Protein AF-A0A510K555-F1 (afdb_monomer)

Organism: NCBI:txid109328

pLDDT: mean 74.63, std 21.13, range [24.77, 97.88]

Nearest PDB structures (foldseek):
  2kyy-assembly1_A  TM=7.108E-01  e=3.283E-06  Nitrosomonas europaea
  7unz-assembly2_D  TM=4.102E-01  e=1.897E+00  Plasmodium falciparum
  7cvu-assembly2_B  TM=4.603E-01  e=5.700E+00  Niastella koreensis GR20-10

InterPro domains:
  IPR007421 Schlafen, AlbA_2 domain [PF04326] (10-123)
  IPR038461 Schlafen, AlbA_2 domain superfamily [G3DSA:3.30.950.30] (1-132)

Solvent-accessible surface area (backbone atoms only — not comparable to full-atom values): 14514 Å² total; per-residue (Å²): 132,61,70,73,67,59,59,74,52,68,32,66,44,33,44,61,29,56,65,74,87,81,58,70,62,51,56,47,53,26,6,20,25,54,46,84,12,32,36,41,34,31,11,19,37,92,89,55,51,78,72,24,50,78,64,56,66,60,51,51,54,50,49,54,50,53,40,47,73,38,31,36,57,74,59,80,66,50,76,49,80,47,78,53,99,94,27,40,28,42,39,41,36,33,60,46,50,66,63,25,56,25,13,32,56,94,50,36,66,75,73,21,24,27,39,60,61,54,67,45,72,40,73,54,84,55,70,68,62,57,50,51,34,40,30,53,28,69,73,40,52,76,56,58,36,68,48,85,90,51,76,52,55,70,69,62,52,51,56,49,28,55,50,53,50,52,53,36,59,77,69,47,95,58,101,57,63,68,48,87,59,45,74,70,52,33,44,73,65,58,50,36,47,81,55,97,95,40,37,31,40,14,43,49,55,54,59,60,46,36,73,78,69,73,61,82,62,91,89,57,85,66,54,75,61,87,95,55,99,53,78,50,56,85,55,64,79,65,60,56,52,52,52,52,50,54,48,53,54,51,43,54,67,33,48,49,130

Mean predicted aligned error: 14.73 Å

Radius of gyration: 23.87 Å; Cα contacts (8 Å, |Δi|>4): 414; chains: 1; bounding box: 60×35×67 Å

Structure (mmCIF, N/CA/C/O backbone):
data_AF-A0A510K555-F1
#
_entry.id   AF-A0A510K555-F1
#
loop_
_atom_site.group_PDB
_atom_site.id
_atom_site.type_symbol
_atom_site.label_atom_id
_atom_site.label_alt_id
_atom_site.label_comp_id
_atom_site.label_asym_id
_atom_site.label_entity_id
_atom_site.label_seq_id
_atom_site.pdbx_PDB_ins_code
_atom_site.Cartn_x
_atom_site.Cartn_y
_atom_site.Cartn_z
_atom_site.occupancy
_atom_site.B_iso_or_equiv
_atom_site.auth_seq_id
_atom_site.auth_comp_id
_atom_site.auth_asym_id
_atom_site.auth_atom_id
_atom_site.pdbx_PDB_model_num
ATOM 1 N N . MET A 1 1 ? 8.839 -3.671 14.642 1.00 53.50 1 MET A N 1
ATOM 2 C CA . MET A 1 1 ? 8.547 -2.375 15.292 1.00 53.50 1 MET A CA 1
ATOM 3 C C . MET A 1 1 ? 7.818 -2.672 16.582 1.00 53.50 1 MET A C 1
ATOM 5 O O . MET A 1 1 ? 6.927 -3.514 16.553 1.00 53.50 1 MET A O 1
ATOM 9 N N . LEU A 1 2 ? 8.218 -2.046 17.686 1.00 69.12 2 LEU A N 1
ATOM 10 C CA . LEU A 1 2 ? 7.495 -2.174 18.952 1.00 69.12 2 LEU A CA 1
ATOM 11 C C . LEU A 1 2 ? 6.178 -1.396 18.854 1.00 69.12 2 LEU A C 1
ATOM 13 O O . LEU A 1 2 ? 6.126 -0.331 18.242 1.00 69.12 2 LEU A O 1
ATOM 17 N N . ILE A 1 3 ? 5.108 -1.929 19.436 1.00 74.12 3 ILE A N 1
ATOM 18 C CA . ILE A 1 3 ? 3.771 -1.319 19.389 1.00 74.12 3 ILE A CA 1
ATOM 19 C C . ILE A 1 3 ? 3.734 0.084 20.014 1.00 74.12 3 ILE A C 1
ATOM 21 O O . ILE A 1 3 ? 3.020 0.962 19.544 1.00 74.12 3 ILE A O 1
ATOM 25 N N . GLU A 1 4 ? 4.600 0.335 20.991 1.00 72.06 4 GLU A N 1
ATOM 26 C CA . GLU A 1 4 ? 4.805 1.650 21.600 1.00 72.06 4 GLU A CA 1
ATOM 27 C C . GLU A 1 4 ? 5.296 2.698 20.591 1.00 72.06 4 GLU A C 1
ATOM 29 O O . GLU A 1 4 ? 4.957 3.872 20.696 1.00 72.06 4 GLU A O 1
ATOM 34 N N . GLU A 1 5 ? 6.068 2.296 19.576 1.00 74.81 5 GLU A N 1
ATOM 35 C CA . GLU A 1 5 ? 6.503 3.208 18.513 1.00 74.81 5 GLU A CA 1
ATOM 36 C C . GLU A 1 5 ? 5.379 3.521 17.533 1.00 74.81 5 GLU A C 1
ATOM 38 O O . GLU A 1 5 ? 5.340 4.620 16.985 1.00 74.81 5 GLU A O 1
ATOM 43 N N . ILE A 1 6 ? 4.457 2.573 17.338 1.00 75.94 6 ILE A N 1
ATOM 44 C CA . ILE A 1 6 ? 3.277 2.774 16.496 1.00 75.94 6 ILE A CA 1
ATOM 45 C C . ILE A 1 6 ? 2.377 3.849 17.110 1.00 75.94 6 ILE A C 1
ATOM 47 O O . ILE A 1 6 ? 1.859 4.703 16.397 1.00 75.94 6 ILE A O 1
ATOM 51 N N . LEU A 1 7 ? 2.255 3.850 18.437 1.00 77.31 7 LEU A N 1
ATOM 52 C CA . LEU A 1 7 ? 1.411 4.782 19.181 1.00 77.31 7 LEU A CA 1
ATOM 53 C C . LEU A 1 7 ? 2.011 6.184 19.363 1.00 77.31 7 LEU A C 1
ATOM 55 O O . LEU A 1 7 ? 1.346 7.058 19.909 1.00 77.31 7 LEU A O 1
ATOM 59 N N . LYS A 1 8 ? 3.226 6.449 18.858 1.00 82.38 8 LYS A N 1
ATOM 60 C CA . LYS A 1 8 ? 3.822 7.800 18.876 1.00 82.38 8 LYS A CA 1
ATOM 61 C C . LYS A 1 8 ? 3.094 8.797 17.967 1.00 82.38 8 LYS A C 1
ATOM 63 O O . LYS A 1 8 ? 3.327 9.997 18.094 1.00 82.38 8 LYS A O 1
ATOM 68 N N . GLY A 1 9 ? 2.242 8.319 17.061 1.00 87.06 9 GLY A N 1
ATOM 69 C CA . GLY A 1 9 ? 1.345 9.158 16.273 1.00 87.06 9 GLY A CA 1
ATOM 70 C C . GLY A 1 9 ? 1.137 8.671 14.843 1.00 87.06 9 GLY A C 1
ATOM 71 O O . GLY A 1 9 ? 1.906 7.866 14.307 1.00 87.06 9 GLY A O 1
ATOM 72 N N . GLU A 1 10 ? 0.098 9.212 14.211 1.00 88.38 10 GLU A N 1
ATOM 73 C CA . GLU A 1 10 ? -0.189 8.965 12.803 1.00 88.38 10 GLU A CA 1
ATOM 74 C C . GLU A 1 10 ? 0.907 9.519 11.895 1.00 88.38 10 GLU A C 1
ATOM 76 O O . GLU A 1 10 ? 1.490 10.582 12.119 1.00 88.38 10 GLU A O 1
ATOM 81 N N . ASN A 1 11 ? 1.177 8.788 10.820 1.00 89.25 11 ASN A N 1
ATOM 82 C CA . ASN A 1 11 ? 2.170 9.176 9.833 1.00 89.25 11 ASN A CA 1
ATOM 83 C C . ASN A 1 11 ? 1.875 8.519 8.478 1.00 89.25 11 ASN A C 1
ATOM 85 O O . ASN A 1 11 ? 0.809 7.951 8.234 1.00 89.25 11 ASN A O 1
ATOM 89 N N . GLU A 1 12 ? 2.841 8.585 7.570 1.00 88.44 12 GLU A N 1
ATOM 90 C CA . GLU A 1 12 ? 2.748 8.006 6.228 1.00 88.44 12 GLU A CA 1
ATOM 91 C C . GLU A 1 12 ? 2.552 6.484 6.190 1.00 88.44 12 GLU A C 1
ATOM 93 O O . GLU A 1 12 ? 2.154 5.964 5.153 1.00 88.44 12 GLU A O 1
ATOM 98 N N . LYS A 1 13 ? 2.790 5.774 7.296 1.00 92.06 13 LYS A N 1
ATOM 99 C CA . LYS A 1 13 ? 2.619 4.320 7.428 1.00 92.06 13 LYS A CA 1
ATOM 100 C C . LYS A 1 13 ? 1.668 3.912 8.546 1.00 92.06 13 LYS A C 1
ATOM 102 O O . LYS A 1 13 ? 1.470 2.718 8.730 1.00 92.06 13 LYS A O 1
ATOM 107 N N . ILE A 1 14 ? 1.114 4.855 9.305 1.00 94.00 14 ILE A N 1
ATOM 108 C CA . ILE A 1 14 ? 0.279 4.565 10.475 1.00 94.00 14 ILE A CA 1
ATOM 109 C C . ILE A 1 14 ? -0.974 5.429 10.424 1.00 94.00 14 ILE A C 1
ATOM 111 O O . ILE A 1 14 ? -0.877 6.647 10.278 1.00 94.00 14 ILE A O 1
ATOM 115 N N . GLU A 1 15 ? -2.126 4.781 10.543 1.00 95.19 15 GLU A N 1
ATOM 116 C CA . GLU A 1 15 ? -3.451 5.390 10.666 1.00 95.19 15 GLU A CA 1
ATOM 117 C C . GLU A 1 15 ? -4.134 4.844 11.922 1.00 95.19 15 GLU A C 1
ATOM 119 O O . GLU A 1 15 ? -4.142 3.631 12.141 1.00 95.19 15 GLU A O 1
ATOM 124 N N . PHE A 1 16 ? -4.755 5.716 12.706 1.00 95.31 16 PHE A N 1
ATOM 125 C CA . PHE A 1 16 ? -5.590 5.345 13.837 1.00 95.31 16 PHE A CA 1
ATOM 126 C C . PHE A 1 16 ? -7.065 5.395 13.458 1.00 95.31 16 PHE A C 1
ATOM 128 O O . PHE A 1 16 ? -7.526 6.210 12.651 1.00 95.31 16 PHE A O 1
ATOM 135 N N . LYS A 1 17 ? -7.825 4.457 14.015 1.00 95.06 17 LYS A N 1
ATOM 136 C CA . LYS A 1 17 ? -9.274 4.399 13.887 1.00 95.06 17 LYS A CA 1
ATOM 137 C C . LYS A 1 17 ? -9.869 3.976 15.215 1.00 95.06 17 LYS A C 1
ATOM 139 O O . LYS A 1 17 ? -9.485 2.967 15.795 1.00 95.06 17 LYS A O 1
ATOM 144 N N . GLU A 1 18 ? -10.899 4.686 15.648 1.00 94.44 18 GLU A N 1
ATOM 145 C CA . GLU A 1 18 ? -11.631 4.288 16.848 1.00 94.44 18 GLU A CA 1
ATOM 146 C C . GLU A 1 18 ? -12.330 2.936 16.653 1.00 94.44 18 GLU A C 1
ATOM 148 O O . GLU A 1 18 ? -12.325 2.095 17.543 1.00 94.44 18 GLU A O 1
ATOM 153 N N . ASN A 1 19 ? -12.911 2.703 15.471 1.00 92.31 19 ASN A N 1
ATOM 154 C CA . ASN A 1 19 ? -13.623 1.471 15.137 1.00 92.31 19 ASN A CA 1
ATOM 155 C C . ASN A 1 19 ? -13.671 1.224 13.616 1.00 92.31 19 ASN A C 1
ATOM 157 O O . ASN A 1 19 ? -13.327 2.094 12.812 1.00 92.31 19 ASN A O 1
ATOM 161 N N . ALA A 1 20 ? -14.137 0.036 13.223 1.00 91.38 20 ALA A N 1
ATOM 162 C CA . ALA A 1 20 ? -14.261 -0.384 11.825 1.00 91.38 20 ALA A CA 1
ATOM 163 C C . ALA A 1 20 ? -15.673 -0.194 11.220 1.00 91.38 20 ALA A C 1
ATOM 165 O O . ALA A 1 20 ? -15.897 -0.561 10.071 1.00 91.38 20 ALA A O 1
ATOM 166 N N . LYS A 1 21 ? -16.642 0.401 11.935 1.00 86.56 21 LYS A N 1
ATOM 167 C CA . LYS A 1 21 ? -18.071 0.360 11.543 1.00 86.56 21 LYS A CA 1
ATOM 168 C C . LYS A 1 21 ? -18.390 1.094 10.238 1.00 86.56 21 LYS A C 1
ATOM 170 O O . LYS A 1 21 ? -19.275 0.686 9.497 1.00 86.56 21 LYS A O 1
ATOM 175 N N . THR A 1 22 ? -17.701 2.198 9.957 1.00 83.69 22 THR A N 1
ATOM 176 C CA . THR A 1 22 ? -18.022 3.072 8.812 1.00 83.69 22 THR A CA 1
ATOM 177 C C . THR A 1 22 ? -17.325 2.664 7.517 1.00 83.69 22 THR A C 1
ATOM 179 O O . THR A 1 22 ? -17.508 3.334 6.501 1.00 83.69 22 THR A O 1
ATOM 182 N N . ASN A 1 23 ? -16.483 1.619 7.537 1.00 90.62 23 ASN A N 1
ATOM 183 C CA . ASN A 1 23 ? -15.644 1.204 6.405 1.00 90.62 23 ASN A CA 1
ATOM 184 C C . ASN A 1 23 ? -14.782 2.335 5.798 1.00 90.62 23 ASN A C 1
ATOM 186 O O . ASN A 1 23 ? -14.164 2.181 4.744 1.00 90.62 23 ASN A O 1
ATOM 190 N N . ALA A 1 24 ? -14.665 3.480 6.482 1.00 90.31 24 ALA A N 1
ATOM 191 C CA . ALA A 1 24 ? -13.913 4.635 6.007 1.00 90.31 24 ALA A CA 1
ATOM 192 C C . ALA A 1 24 ? -12.407 4.353 5.921 1.00 90.31 24 ALA A C 1
ATOM 194 O O . ALA A 1 24 ? -11.700 5.047 5.193 1.00 90.31 24 ALA A O 1
ATOM 195 N N . TYR A 1 25 ? -11.923 3.330 6.630 1.00 95.38 25 TYR A N 1
ATOM 196 C CA . TYR A 1 25 ? -10.538 2.867 6.602 1.00 95.38 25 TYR A CA 1
ATOM 197 C C . TYR A 1 25 ? -10.159 2.184 5.276 1.00 95.38 25 TYR A C 1
ATOM 199 O O . TYR A 1 25 ? -8.980 2.155 4.932 1.00 95.38 25 TYR A O 1
ATOM 207 N N . ILE A 1 26 ? -11.126 1.696 4.484 1.00 97.12 26 ILE A N 1
ATOM 208 C CA . ILE A 1 26 ? -10.853 0.989 3.219 1.00 97.12 26 ILE A CA 1
ATOM 209 C C . ILE A 1 26 ? -10.134 1.908 2.219 1.00 97.12 26 ILE A C 1
ATOM 211 O O . ILE A 1 26 ? -9.221 1.475 1.520 1.00 97.12 26 ILE A O 1
ATOM 215 N N . LYS A 1 27 ? -10.457 3.211 2.188 1.00 96.38 27 LYS A N 1
ATOM 216 C CA . LYS A 1 27 ? -9.719 4.175 1.345 1.00 96.38 27 LYS A CA 1
ATOM 217 C C . LYS A 1 27 ? -8.240 4.259 1.745 1.00 96.38 27 LYS A C 1
ATOM 219 O O . LYS A 1 27 ? -7.374 4.389 0.885 1.00 96.38 27 LYS A O 1
ATOM 224 N N . THR A 1 28 ? -7.954 4.161 3.044 1.00 96.81 28 THR A N 1
ATOM 225 C CA . THR A 1 28 ? -6.591 4.159 3.582 1.00 96.81 28 THR A CA 1
ATOM 226 C C . THR A 1 28 ? -5.895 2.839 3.262 1.00 96.81 28 THR A C 1
ATOM 228 O O . THR A 1 28 ? -4.734 2.855 2.872 1.00 96.81 28 THR A O 1
ATOM 231 N N . ALA A 1 29 ? -6.614 1.715 3.301 1.00 97.69 29 ALA A N 1
ATOM 232 C CA . ALA A 1 29 ? -6.093 0.425 2.859 1.00 97.69 29 ALA A CA 1
ATOM 233 C C . ALA A 1 29 ? -5.669 0.438 1.380 1.00 97.69 29 ALA A C 1
ATOM 235 O O . ALA A 1 29 ? -4.556 0.034 1.047 1.00 97.69 29 ALA A O 1
ATOM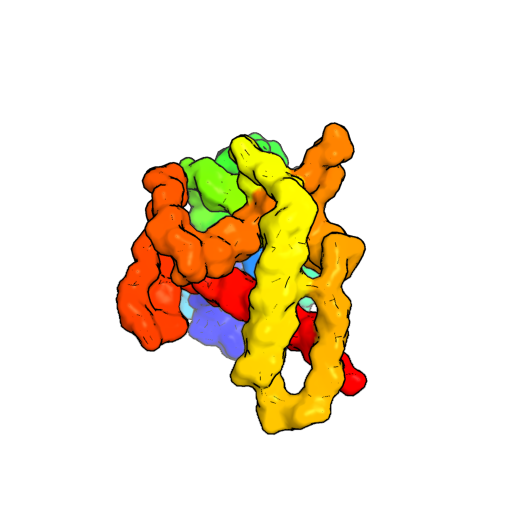 236 N N . VAL A 1 30 ? -6.515 0.991 0.503 1.00 97.88 30 VAL A N 1
ATOM 237 C CA . VAL A 1 30 ? -6.180 1.228 -0.911 1.00 97.88 30 VAL A CA 1
ATOM 238 C C . VAL A 1 30 ? -4.936 2.111 -1.042 1.00 97.88 30 VAL A C 1
ATOM 240 O O . VAL A 1 30 ? -4.032 1.801 -1.817 1.00 97.88 30 VAL A O 1
ATOM 243 N N . ALA A 1 31 ? -4.862 3.194 -0.268 1.00 96.62 31 ALA A N 1
ATOM 244 C CA . ALA A 1 31 ? -3.722 4.102 -0.291 1.00 96.62 31 ALA A CA 1
ATOM 245 C C . ALA A 1 31 ? -2.412 3.442 0.161 1.00 96.62 31 ALA A C 1
ATOM 247 O O . ALA A 1 31 ? -1.372 3.685 -0.451 1.00 96.62 31 ALA A O 1
ATOM 248 N N . PHE A 1 32 ? -2.449 2.578 1.179 1.00 97.12 32 PHE A N 1
ATOM 249 C CA . PHE A 1 32 ? -1.283 1.809 1.612 1.00 97.12 32 PHE A CA 1
ATOM 250 C C . PHE A 1 32 ? -0.839 0.790 0.563 1.00 97.12 32 PHE A C 1
ATOM 252 O O . PHE A 1 32 ? 0.355 0.722 0.266 1.00 97.12 32 PHE A O 1
ATOM 259 N N . ALA A 1 33 ? -1.780 0.080 -0.066 1.00 97.06 33 ALA A N 1
ATOM 260 C CA . ALA A 1 33 ? -1.475 -0.850 -1.153 1.00 97.06 33 ALA A CA 1
ATOM 261 C C . ALA A 1 33 ? -0.874 -0.141 -2.384 1.00 97.06 33 ALA A C 1
ATOM 263 O O . ALA A 1 33 ? 0.001 -0.691 -3.050 1.00 97.06 33 ALA A O 1
ATOM 264 N N . ASN A 1 34 ? -1.283 1.099 -2.673 1.00 94.00 34 ASN A N 1
ATOM 265 C CA . ASN A 1 34 ? -0.663 1.925 -3.719 1.00 94.00 34 ASN A CA 1
ATOM 266 C C . ASN A 1 34 ? 0.672 2.554 -3.303 1.00 94.00 34 ASN A C 1
ATOM 268 O O . ASN A 1 34 ? 1.458 2.951 -4.164 1.00 94.00 34 ASN A O 1
ATOM 272 N N . GLY A 1 35 ? 0.934 2.656 -2.005 1.00 90.38 35 GLY A N 1
ATOM 273 C CA . GLY A 1 35 ? 2.161 3.202 -1.444 1.00 90.38 35 GLY A CA 1
ATOM 274 C C . GLY A 1 35 ? 3.195 2.126 -1.120 1.00 90.38 35 GLY A C 1
ATOM 275 O O . GLY A 1 35 ? 3.386 1.158 -1.857 1.00 90.38 35 GLY A O 1
ATOM 276 N N . ASN A 1 36 ? 3.873 2.328 0.009 1.00 88.94 36 ASN A N 1
ATOM 277 C CA . ASN A 1 36 ? 4.894 1.428 0.550 1.00 88.94 36 ASN A CA 1
ATOM 278 C C . ASN A 1 36 ? 4.343 0.548 1.686 1.00 88.94 36 ASN A C 1
ATOM 280 O O . ASN A 1 36 ? 5.101 0.150 2.572 1.00 88.94 36 ASN A O 1
ATOM 284 N N . GLY A 1 37 ? 3.032 0.291 1.687 1.00 93.44 37 GLY A N 1
ATOM 285 C CA . GLY A 1 37 ? 2.341 -0.368 2.787 1.00 93.44 37 GLY A CA 1
ATOM 286 C C . GLY A 1 37 ? 2.141 0.528 4.012 1.00 93.44 37 GLY A C 1
ATOM 287 O O . GLY A 1 37 ? 2.469 1.718 4.003 1.00 93.44 37 GLY A O 1
ATOM 288 N N . GLY A 1 38 ? 1.582 -0.055 5.066 1.00 94.81 38 GLY A N 1
ATOM 289 C CA . GLY A 1 38 ? 1.293 0.623 6.323 1.00 94.81 38 GLY A CA 1
ATOM 290 C C . GLY A 1 38 ? 0.407 -0.205 7.246 1.00 94.81 38 GLY A C 1
ATOM 291 O O . GLY A 1 38 ? 0.071 -1.350 6.950 1.00 94.81 38 GLY A O 1
ATOM 292 N N . LYS A 1 39 ? 0.040 0.389 8.378 1.00 95.88 39 LYS A N 1
ATOM 293 C CA . LYS A 1 39 ? -0.766 -0.221 9.433 1.00 95.88 39 LYS A CA 1
ATOM 294 C C . LYS A 1 39 ? -1.948 0.677 9.768 1.00 95.88 39 LYS A C 1
ATOM 296 O O . LYS A 1 39 ? -1.786 1.888 9.921 1.00 95.88 39 LYS A O 1
ATOM 301 N N . ILE A 1 40 ? -3.124 0.077 9.901 1.00 96.12 40 ILE A N 1
ATOM 302 C CA . ILE A 1 40 ? -4.300 0.708 10.500 1.00 96.12 40 ILE A CA 1
ATOM 303 C C . ILE A 1 40 ? -4.494 0.088 11.879 1.00 96.12 40 ILE A C 1
ATOM 305 O O . ILE A 1 40 ? -4.615 -1.130 11.992 1.00 96.12 40 ILE A O 1
ATOM 309 N N . VAL A 1 41 ? -4.505 0.920 12.916 1.00 95.62 41 VAL A N 1
ATOM 310 C CA . VAL A 1 41 ? -4.708 0.492 14.302 1.00 95.62 41 VAL A CA 1
ATOM 311 C C . VAL A 1 41 ? -6.119 0.867 14.727 1.00 95.62 41 VAL A C 1
ATOM 313 O O . VAL A 1 41 ? -6.468 2.047 14.764 1.00 95.62 41 VAL A O 1
ATOM 316 N N . PHE A 1 42 ? -6.926 -0.142 15.037 1.00 95.81 42 PHE A N 1
ATOM 317 C CA . PHE A 1 42 ? -8.286 0.020 15.531 1.00 95.81 42 PHE A CA 1
ATOM 318 C C . PHE A 1 42 ? -8.327 0.004 17.061 1.00 95.81 42 PHE A C 1
ATOM 320 O O . PHE A 1 42 ? -7.571 -0.730 17.699 1.00 95.81 42 PHE A O 1
ATOM 327 N N . GLY A 1 43 ? -9.243 0.778 17.643 1.00 94.38 43 GLY A N 1
ATOM 328 C CA . GLY A 1 43 ? -9.357 0.948 19.094 1.00 94.38 43 GLY A CA 1
ATOM 329 C C . GLY A 1 43 ? -8.459 2.056 19.645 1.00 94.38 43 GLY A C 1
ATOM 330 O O . GLY A 1 43 ? -8.137 2.050 20.834 1.00 94.38 43 GLY A O 1
ATOM 331 N N . VAL A 1 44 ? -8.049 2.997 18.788 1.00 93.94 44 VAL A N 1
ATOM 332 C CA . VAL A 1 44 ? -7.230 4.163 19.147 1.00 93.94 44 VAL A CA 1
ATOM 333 C C . VAL A 1 44 ? -7.878 5.416 18.562 1.00 93.94 44 VAL A C 1
ATOM 335 O O . VAL A 1 44 ? -8.244 5.433 17.385 1.00 93.94 44 VAL A O 1
ATOM 338 N N . LYS A 1 45 ? -8.052 6.452 19.385 1.00 92.44 45 LYS A N 1
ATOM 339 C CA . LYS A 1 45 ? -8.546 7.763 18.942 1.00 92.44 45 LYS A CA 1
ATOM 340 C C . LYS A 1 45 ? -7.470 8.530 18.173 1.00 92.44 45 LYS A C 1
ATOM 342 O O . LYS A 1 45 ? -6.279 8.276 18.333 1.00 92.44 45 LYS A O 1
ATOM 347 N N . ASP A 1 46 ? -7.875 9.553 17.427 1.00 87.56 46 ASP A N 1
ATOM 348 C CA . ASP A 1 46 ? -6.956 10.411 16.660 1.00 87.56 46 ASP A CA 1
ATOM 349 C C . ASP A 1 46 ? -5.899 11.114 17.545 1.00 87.56 46 ASP A C 1
ATOM 351 O O . ASP A 1 46 ? -4.811 11.446 17.083 1.00 87.56 46 ASP A O 1
ATOM 355 N N . ASN A 1 47 ? -6.186 11.315 18.840 1.00 88.62 47 ASN A N 1
ATOM 356 C CA . ASN A 1 47 ? -5.246 11.875 19.822 1.00 88.62 47 ASN A CA 1
ATOM 357 C C . ASN A 1 47 ? -4.265 10.838 20.420 1.00 88.62 47 ASN A C 1
ATOM 359 O O . ASN A 1 47 ? -3.467 11.202 21.282 1.00 88.62 47 ASN A O 1
ATOM 363 N N . GLY A 1 48 ? -4.337 9.569 20.004 1.00 87.94 48 GLY A N 1
ATOM 364 C CA . GLY A 1 48 ? -3.516 8.464 20.511 1.00 87.94 48 GLY A CA 1
ATOM 365 C C . GLY A 1 48 ? -4.071 7.751 21.750 1.00 87.94 48 GLY A C 1
ATOM 366 O O . GLY A 1 48 ? -3.450 6.806 22.230 1.00 87.94 48 GLY A O 1
ATOM 367 N N . GLU A 1 49 ? -5.230 8.158 22.275 1.00 91.38 49 GLU A N 1
ATOM 368 C CA . GLU A 1 49 ? -5.861 7.494 23.421 1.00 91.38 49 GLU A CA 1
ATOM 369 C C . GLU A 1 49 ? -6.339 6.083 23.046 1.00 91.38 49 GLU A C 1
ATOM 371 O O . GLU A 1 49 ? -7.129 5.902 22.113 1.00 91.38 49 GLU A O 1
ATOM 376 N N . ILE A 1 50 ? -5.896 5.079 23.808 1.00 93.88 50 ILE A N 1
ATOM 377 C CA . ILE A 1 50 ? -6.305 3.684 23.634 1.00 93.88 50 ILE A CA 1
ATOM 378 C C . ILE A 1 50 ? -7.691 3.497 24.256 1.00 93.88 50 ILE A C 1
ATOM 380 O O . ILE A 1 50 ? -7.863 3.588 25.474 1.00 93.88 50 ILE A O 1
ATOM 384 N N . ILE A 1 51 ? -8.688 3.194 23.430 1.00 94.38 51 ILE A N 1
ATOM 385 C CA . ILE A 1 51 ? -10.054 2.864 23.870 1.00 94.38 51 ILE A CA 1
ATOM 386 C C . ILE A 1 51 ? -10.334 1.363 23.836 1.00 94.38 51 ILE A C 1
ATOM 388 O O . ILE A 1 51 ? -11.153 0.888 24.618 1.00 94.38 51 ILE A O 1
ATOM 392 N N . GLY A 1 52 ? -9.595 0.622 23.010 1.00 93.88 52 GLY A N 1
ATOM 393 C CA . GLY A 1 52 ? -9.806 -0.801 22.782 1.00 93.88 52 GLY A CA 1
ATOM 394 C C . GLY A 1 52 ? -10.937 -1.095 21.796 1.00 93.88 52 GLY A C 1
ATOM 395 O O . GLY A 1 52 ? -11.634 -0.200 21.318 1.00 93.88 52 GLY A O 1
ATOM 396 N N . VAL A 1 53 ? -11.084 -2.373 21.468 1.00 93.69 53 VAL A N 1
ATOM 397 C CA . VAL A 1 53 ? -12.101 -2.920 20.572 1.00 93.69 53 VAL A CA 1
ATOM 398 C C . VAL A 1 53 ? -12.855 -4.016 21.318 1.00 93.69 53 VAL A C 1
ATOM 400 O O . VAL A 1 53 ? -12.239 -4.869 21.951 1.00 93.69 53 VAL A O 1
ATOM 403 N N . GLU A 1 54 ? -14.183 -3.987 21.240 1.00 90.62 54 GLU A N 1
ATOM 404 C CA . GLU A 1 54 ? -15.054 -5.073 21.701 1.00 90.62 54 GLU A CA 1
ATOM 405 C C . GLU A 1 54 ? -15.318 -6.056 20.551 1.00 90.62 54 GLU A C 1
ATOM 407 O O . GLU A 1 54 ? -15.381 -5.637 19.392 1.00 90.62 54 GLU A O 1
ATOM 412 N N . ASN A 1 55 ? -15.515 -7.341 20.868 1.00 92.00 55 ASN A N 1
ATOM 413 C CA . ASN A 1 55 ? -15.740 -8.418 19.892 1.00 92.00 55 ASN A CA 1
ATOM 414 C C . ASN A 1 55 ? -14.649 -8.459 18.811 1.00 92.00 55 ASN A C 1
ATOM 416 O O . ASN A 1 55 ? -14.920 -8.431 17.610 1.00 92.00 55 ASN A O 1
ATOM 420 N N . GLU A 1 56 ? -13.391 -8.516 19.240 1.00 91.56 56 GLU A N 1
ATOM 421 C CA . GLU A 1 56 ? -12.221 -8.368 18.382 1.00 91.56 56 GLU A CA 1
ATOM 422 C C . GLU A 1 56 ? -12.209 -9.330 17.182 1.00 91.56 56 GLU A C 1
ATOM 424 O O . GLU A 1 56 ? -11.879 -8.909 16.077 1.00 91.56 56 GLU A O 1
ATOM 429 N N . PHE A 1 57 ? -12.655 -10.579 17.356 1.00 91.62 57 PHE A N 1
ATOM 430 C CA . PHE A 1 57 ? -12.742 -11.564 16.272 1.00 91.62 57 PHE A CA 1
ATOM 431 C C . PHE A 1 57 ? -13.793 -11.195 15.215 1.00 91.62 57 PHE A C 1
ATOM 433 O O . PHE A 1 57 ? -13.526 -11.302 14.022 1.00 91.62 57 PHE A O 1
ATOM 440 N N . GLU A 1 58 ? -14.956 -10.687 15.634 1.00 93.31 58 GLU A N 1
ATOM 441 C CA . GLU A 1 58 ? -16.000 -10.222 14.712 1.00 93.31 58 GLU A CA 1
ATOM 442 C C . GLU A 1 58 ? -15.512 -9.008 13.910 1.00 93.31 58 GLU A C 1
ATOM 444 O O . GLU A 1 58 ? -15.752 -8.897 12.707 1.00 93.31 58 GLU A O 1
ATOM 449 N N . VAL A 1 59 ? -14.766 -8.112 14.563 1.00 93.25 59 VAL A N 1
ATOM 450 C CA . VAL A 1 59 ? -14.145 -6.963 13.900 1.00 93.25 59 VAL A CA 1
ATOM 451 C C . VAL A 1 59 ? -13.096 -7.412 12.883 1.00 93.25 59 VAL A C 1
ATOM 453 O O . VAL A 1 59 ? -13.080 -6.877 11.775 1.00 93.25 59 VAL A O 1
ATOM 456 N N . MET A 1 60 ? -12.255 -8.397 13.214 1.00 93.75 60 MET A N 1
ATOM 457 C CA . MET A 1 60 ? -11.276 -8.962 12.276 1.00 93.75 60 MET A CA 1
ATOM 458 C C . MET A 1 60 ? -11.958 -9.536 11.028 1.00 93.75 60 MET A C 1
ATOM 460 O O . MET A 1 60 ? -11.609 -9.145 9.912 1.00 93.75 60 MET A O 1
ATOM 464 N N . ASP A 1 61 ? -12.965 -10.393 11.206 1.00 93.44 61 ASP A N 1
ATOM 465 C CA . ASP A 1 61 ? -13.707 -10.999 10.094 1.00 93.44 61 ASP A CA 1
ATOM 466 C C . ASP A 1 61 ? -14.424 -9.934 9.252 1.00 93.44 61 ASP A C 1
ATOM 468 O O . ASP A 1 61 ? -14.382 -9.958 8.017 1.00 93.44 61 ASP A O 1
ATOM 472 N N . GLY A 1 62 ? -15.030 -8.943 9.912 1.00 94.56 62 GLY A N 1
ATOM 473 C CA . GLY A 1 62 ? -15.665 -7.804 9.257 1.00 94.56 62 GLY A CA 1
ATOM 474 C C . GLY A 1 62 ? -14.688 -6.998 8.398 1.00 94.56 62 GLY A C 1
ATOM 475 O O . GLY A 1 62 ? -15.023 -6.631 7.270 1.00 94.56 62 GLY A O 1
ATOM 476 N N . ILE A 1 63 ? -13.467 -6.766 8.891 1.00 95.12 63 ILE A N 1
ATOM 477 C CA . ILE A 1 63 ? -12.412 -6.067 8.149 1.00 95.12 63 ILE A CA 1
ATOM 478 C C . ILE A 1 63 ? -11.988 -6.860 6.910 1.00 95.12 63 ILE A C 1
ATOM 480 O O . ILE A 1 63 ? -11.924 -6.293 5.816 1.00 95.12 63 ILE A O 1
ATOM 484 N N . ILE A 1 64 ? -11.722 -8.162 7.059 1.00 93.75 64 ILE A N 1
ATOM 485 C CA . ILE A 1 64 ? -11.283 -9.029 5.954 1.00 93.75 64 ILE A CA 1
ATOM 486 C C . ILE A 1 64 ? -12.332 -9.039 4.840 1.00 93.75 64 ILE A C 1
ATOM 488 O O . ILE A 1 64 ? -12.005 -8.789 3.675 1.00 93.75 64 ILE A O 1
ATOM 492 N N . ASN A 1 65 ? -13.598 -9.260 5.203 1.00 94.56 65 ASN A N 1
ATOM 493 C CA . ASN A 1 65 ? -14.706 -9.298 4.253 1.00 94.56 65 ASN A CA 1
ATOM 494 C C . ASN A 1 65 ? -14.877 -7.947 3.548 1.00 94.56 65 ASN A C 1
ATOM 496 O O . ASN A 1 65 ? -14.886 -7.881 2.318 1.00 94.56 65 ASN A O 1
ATOM 500 N N . ALA A 1 66 ? -14.909 -6.848 4.307 1.00 95.81 66 ALA A N 1
ATOM 501 C CA . ALA A 1 66 ? -15.108 -5.517 3.744 1.00 95.81 66 ALA A CA 1
ATOM 502 C C . ALA A 1 66 ? -13.988 -5.110 2.769 1.00 95.81 66 ALA A C 1
ATOM 504 O O . ALA A 1 66 ? -14.272 -4.534 1.714 1.00 95.81 66 ALA A O 1
ATOM 505 N N . ILE A 1 67 ? -12.726 -5.426 3.083 1.00 95.75 67 ILE A N 1
ATOM 506 C CA . ILE A 1 67 ? -11.578 -5.166 2.202 1.00 95.75 67 ILE A CA 1
ATOM 507 C C . ILE A 1 67 ? -11.654 -6.018 0.930 1.00 95.75 67 ILE A C 1
ATOM 509 O O . ILE A 1 67 ? -11.518 -5.481 -0.173 1.00 95.75 67 ILE A O 1
ATOM 513 N N . SER A 1 68 ? -11.896 -7.323 1.072 1.00 93.69 68 SER A N 1
ATOM 514 C CA . SER A 1 68 ? -11.994 -8.263 -0.052 1.00 93.69 68 SER A CA 1
ATOM 515 C C . SER A 1 68 ? -13.102 -7.863 -1.035 1.00 93.69 68 SER A C 1
ATOM 517 O O . SER A 1 68 ? -12.899 -7.818 -2.259 1.00 93.69 68 SER A O 1
ATOM 519 N N . ASP A 1 69 ? -14.258 -7.465 -0.504 1.00 95.56 69 ASP A N 1
ATOM 520 C CA . ASP A 1 69 ? -15.414 -7.064 -1.299 1.00 95.56 69 ASP A 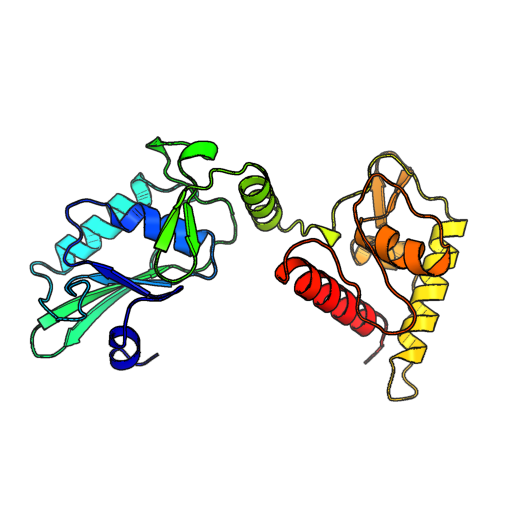CA 1
ATOM 521 C C . ASP A 1 69 ? -15.209 -5.709 -1.971 1.00 95.56 69 ASP A C 1
ATOM 523 O O . ASP A 1 69 ? -15.603 -5.530 -3.127 1.00 95.56 69 ASP A O 1
ATOM 527 N N . SER A 1 70 ? -14.526 -4.776 -1.307 1.00 96.94 70 SER A N 1
ATOM 528 C CA . SER A 1 70 ? -14.437 -3.389 -1.768 1.00 96.94 70 SER A CA 1
ATOM 529 C C . SER A 1 70 ? -13.253 -3.094 -2.687 1.00 96.94 70 SER A C 1
ATOM 531 O O . SER A 1 70 ? -13.329 -2.133 -3.453 1.00 96.94 70 SER A O 1
ATOM 533 N N . CYS A 1 71 ? -12.168 -3.872 -2.641 1.00 97.69 71 CYS A N 1
ATOM 534 C CA . CYS A 1 71 ? -10.895 -3.505 -3.275 1.00 97.69 71 CYS A CA 1
ATOM 535 C C . CYS A 1 71 ? -10.569 -4.330 -4.526 1.00 97.69 71 CYS A C 1
ATOM 537 O O . CYS A 1 71 ? -10.744 -5.549 -4.554 1.00 97.69 71 CYS A O 1
ATOM 539 N N . TYR A 1 72 ? -10.052 -3.669 -5.563 1.00 96.38 72 TYR A N 1
ATOM 540 C CA . TYR A 1 72 ? -9.467 -4.324 -6.732 1.00 96.38 72 TYR A CA 1
ATOM 541 C C . TYR A 1 72 ? -8.115 -3.689 -7.104 1.00 96.38 72 TYR A C 1
ATOM 543 O O . TYR A 1 72 ? -8.054 -2.469 -7.231 1.00 96.38 72 TYR A O 1
ATOM 551 N N . PRO A 1 73 ? -7.050 -4.478 -7.342 1.00 96.00 73 PRO A N 1
ATOM 552 C CA . PRO A 1 73 ? -6.947 -5.911 -7.059 1.00 96.00 73 PRO A CA 1
ATOM 553 C C . PRO A 1 73 ? -7.231 -6.247 -5.588 1.00 96.00 73 PRO A C 1
ATOM 555 O O . PRO A 1 73 ? -7.255 -5.357 -4.738 1.00 96.00 73 PRO A O 1
ATOM 558 N N . MET A 1 74 ? -7.490 -7.523 -5.296 1.00 95.44 74 MET A N 1
ATOM 559 C CA . MET A 1 74 ? -7.751 -7.964 -3.923 1.00 95.44 74 MET A CA 1
ATOM 560 C C . MET A 1 74 ? -6.559 -7.604 -3.027 1.00 95.44 74 MET A C 1
ATOM 562 O O . MET A 1 74 ? -5.415 -7.921 -3.357 1.00 95.44 74 MET A O 1
ATOM 566 N N . ILE A 1 75 ? -6.842 -6.935 -1.910 1.00 96.38 75 ILE A N 1
ATOM 567 C CA . ILE A 1 75 ? -5.873 -6.656 -0.849 1.00 96.38 75 ILE A CA 1
ATOM 568 C C . ILE A 1 75 ? -6.031 -7.763 0.190 1.00 96.38 75 ILE A C 1
ATOM 570 O O . ILE A 1 75 ? -7.145 -8.015 0.642 1.00 96.38 75 ILE A O 1
ATOM 574 N N . VAL A 1 76 ? -4.928 -8.413 0.555 1.00 93.50 76 VAL A N 1
ATOM 575 C CA . VAL A 1 76 ? -4.891 -9.426 1.616 1.00 93.50 76 VAL A CA 1
ATOM 576 C C . VAL A 1 76 ? -4.125 -8.820 2.791 1.00 93.50 76 VAL A C 1
ATOM 578 O O . VAL A 1 76 ? -2.898 -8.752 2.717 1.00 93.50 76 VAL A O 1
ATOM 581 N N . PRO A 1 77 ? -4.819 -8.283 3.809 1.00 95.00 77 PRO A N 1
ATOM 582 C CA . PRO A 1 77 ? -4.157 -7.735 4.983 1.00 95.00 77 PRO A CA 1
ATOM 583 C C . PRO A 1 77 ? -3.683 -8.842 5.933 1.00 95.00 77 PRO A C 1
ATOM 585 O O . PRO A 1 77 ? -4.303 -9.902 6.011 1.00 95.00 77 PRO A O 1
ATOM 588 N N . ASP A 1 78 ? -2.629 -8.556 6.692 1.00 95.50 78 ASP A N 1
ATOM 589 C CA . ASP A 1 78 ? -2.269 -9.309 7.895 1.00 95.50 78 ASP A CA 1
ATOM 590 C C . ASP A 1 78 ? -2.923 -8.631 9.105 1.00 95.50 78 ASP A C 1
ATOM 592 O O . ASP A 1 78 ? -2.875 -7.405 9.222 1.00 95.50 78 ASP A O 1
ATOM 596 N N . ILE A 1 79 ? -3.592 -9.388 9.973 1.00 94.81 79 ILE A N 1
ATOM 597 C CA . ILE A 1 79 ? -4.333 -8.824 11.106 1.00 94.81 79 ILE A CA 1
ATOM 598 C C . ILE A 1 79 ? -3.886 -9.488 12.401 1.00 94.81 79 ILE A C 1
ATOM 600 O O . ILE A 1 79 ? -3.980 -10.704 12.552 1.00 94.81 79 ILE A O 1
ATOM 604 N N . SER A 1 80 ? -3.460 -8.671 13.362 1.00 94.06 80 SER A N 1
ATOM 605 C CA . SER A 1 80 ? -3.022 -9.119 14.679 1.00 94.06 80 SER A CA 1
ATOM 606 C C . SER A 1 80 ? -3.771 -8.414 15.808 1.00 94.06 80 SER A C 1
ATOM 608 O O . SER A 1 80 ? -4.211 -7.268 15.689 1.00 94.06 80 SER A O 1
ATOM 610 N N . LEU A 1 81 ? -3.897 -9.114 16.934 1.00 93.94 81 LEU A N 1
ATOM 611 C CA . LEU A 1 81 ? -4.463 -8.593 18.174 1.00 93.94 81 LEU A CA 1
ATOM 612 C C . LEU A 1 81 ? -3.348 -8.258 19.151 1.00 93.94 81 LEU A C 1
ATOM 614 O O . LEU A 1 81 ? -2.401 -9.028 19.316 1.00 93.94 81 LEU A O 1
ATOM 618 N N . HIS A 1 82 ? -3.479 -7.123 19.827 1.00 92.44 82 HIS A N 1
ATOM 619 C CA . HIS A 1 82 ? -2.538 -6.715 20.859 1.00 92.44 82 HIS A CA 1
ATOM 620 C C . HIS A 1 82 ? -3.274 -6.153 22.066 1.00 92.44 82 HIS A C 1
ATOM 622 O O . HIS A 1 82 ? -4.167 -5.326 21.922 1.00 92.44 82 HIS A O 1
ATOM 628 N N . THR A 1 83 ? -2.868 -6.563 23.264 1.00 90.38 83 THR A N 1
ATOM 629 C CA . THR A 1 83 ? -3.403 -6.019 24.514 1.00 90.38 83 THR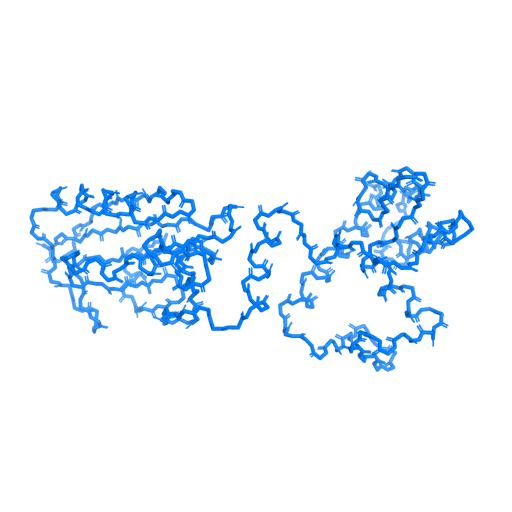 A CA 1
ATOM 630 C C . THR A 1 83 ? -2.450 -4.969 25.071 1.00 90.38 83 THR A C 1
ATOM 632 O O . THR A 1 83 ? -1.267 -5.238 25.271 1.00 90.38 83 THR A O 1
ATOM 635 N N . LEU A 1 84 ? -2.975 -3.774 25.326 1.00 86.50 84 LEU A N 1
ATOM 636 C CA . LEU A 1 84 ? -2.268 -2.611 25.854 1.00 86.50 84 LEU A CA 1
ATOM 637 C C . LEU A 1 84 ? -3.122 -1.974 26.941 1.00 86.50 84 LEU A C 1
ATOM 639 O O . LEU A 1 84 ? -4.303 -1.741 26.714 1.00 86.50 84 LEU A O 1
ATOM 643 N N . GLU A 1 85 ? -2.555 -1.693 28.113 1.00 86.19 85 GLU A N 1
ATOM 644 C CA . GLU A 1 85 ? -3.298 -1.058 29.218 1.00 86.19 85 GLU A CA 1
ATOM 645 C C . GLU A 1 85 ? -4.634 -1.769 29.542 1.00 86.19 85 GLU A C 1
ATOM 647 O O . GLU A 1 85 ? -5.655 -1.133 29.800 1.00 86.19 85 GLU A O 1
ATOM 652 N N . ASN A 1 86 ? -4.640 -3.110 29.492 1.00 89.38 86 ASN A N 1
ATOM 653 C CA . ASN A 1 86 ? -5.826 -3.971 29.643 1.00 89.38 86 ASN A CA 1
ATOM 654 C C . ASN A 1 86 ? -6.936 -3.762 28.592 1.00 89.38 86 ASN A C 1
ATOM 656 O O . ASN A 1 86 ? -8.072 -4.182 28.802 1.00 89.38 86 ASN A O 1
ATOM 660 N N . LYS A 1 87 ? -6.616 -3.149 27.452 1.00 93.19 87 LYS A N 1
ATOM 661 C CA . LYS A 1 87 ? -7.507 -2.952 26.306 1.00 93.19 87 LYS A CA 1
ATOM 662 C C . LYS A 1 87 ? -6.934 -3.651 25.077 1.00 93.19 87 LYS A C 1
ATOM 664 O O . LYS A 1 87 ? -5.737 -3.569 24.812 1.00 93.19 87 LYS A O 1
ATOM 669 N N . THR A 1 88 ? -7.777 -4.333 24.312 1.00 93.75 88 THR A N 1
ATOM 670 C CA . THR A 1 88 ? -7.356 -5.011 23.076 1.00 93.75 88 THR A CA 1
ATOM 671 C C . THR A 1 88 ? -7.485 -4.066 21.887 1.00 93.75 88 THR A C 1
ATOM 673 O O . THR A 1 88 ? -8.543 -3.483 21.678 1.00 93.75 88 THR A O 1
ATOM 676 N N . VAL A 1 89 ? -6.426 -3.919 21.096 1.00 94.94 89 VAL A N 1
ATOM 677 C CA . VAL A 1 89 ? -6.418 -3.208 19.811 1.00 94.94 89 VAL A CA 1
ATOM 678 C C . VAL A 1 89 ? -6.229 -4.201 18.668 1.00 94.94 89 VAL A C 1
ATOM 680 O O . VAL A 1 89 ? -5.558 -5.225 18.823 1.00 94.94 89 VAL A O 1
ATOM 683 N N . VAL A 1 90 ? -6.799 -3.882 17.506 1.00 95.56 90 VAL A N 1
ATOM 684 C CA . VAL A 1 90 ? -6.647 -4.681 16.280 1.00 95.56 90 VAL A CA 1
ATOM 685 C C . VAL A 1 90 ? -5.712 -3.934 15.340 1.00 95.56 90 VAL A C 1
ATOM 687 O O . VAL A 1 90 ? -5.956 -2.771 15.022 1.00 95.56 90 VAL A O 1
ATOM 690 N N . ILE A 1 91 ? -4.646 -4.580 14.880 1.00 95.50 91 ILE A N 1
ATOM 691 C CA . ILE A 1 91 ? -3.704 -4.000 13.923 1.00 95.50 91 ILE A CA 1
ATOM 692 C C . ILE A 1 91 ? -3.884 -4.703 12.588 1.00 95.50 91 ILE A C 1
ATOM 694 O O . ILE A 1 91 ? -3.642 -5.897 12.483 1.00 95.50 91 ILE A O 1
ATOM 698 N N . MET A 1 92 ? -4.278 -3.945 11.568 1.00 95.94 92 MET A N 1
ATOM 699 C CA . MET A 1 92 ? -4.325 -4.401 10.183 1.00 95.94 92 MET A CA 1
ATOM 700 C C . MET A 1 92 ? -3.102 -3.866 9.435 1.00 95.94 92 MET A C 1
ATOM 702 O O . MET A 1 92 ? -2.986 -2.661 9.207 1.00 95.94 92 MET A O 1
ATOM 706 N N . GLU A 1 93 ? -2.206 -4.752 9.028 1.00 96.25 93 GLU A N 1
ATOM 707 C CA . GLU A 1 93 ? -1.022 -4.460 8.230 1.00 96.25 93 GLU A CA 1
ATOM 708 C C . GLU A 1 93 ? -1.266 -4.767 6.749 1.00 96.25 93 GLU A C 1
ATOM 710 O O . GLU A 1 93 ? -1.838 -5.788 6.371 1.00 96.25 93 GLU A O 1
ATOM 715 N N . ILE A 1 94 ? -0.853 -3.836 5.893 1.00 96.75 94 ILE A N 1
ATOM 716 C CA . ILE A 1 94 ? -1.020 -3.908 4.444 1.00 96.75 94 ILE A CA 1
ATOM 717 C C . ILE A 1 94 ? 0.338 -3.678 3.805 1.00 96.75 94 ILE A C 1
ATOM 719 O O . ILE A 1 94 ? 0.981 -2.655 4.042 1.00 96.75 94 ILE A O 1
ATOM 723 N N . GLU A 1 95 ? 0.756 -4.601 2.947 1.00 94.50 95 GLU A N 1
ATOM 724 C CA . GLU A 1 95 ? 1.967 -4.436 2.153 1.00 94.50 95 GLU A CA 1
ATOM 725 C C . GLU A 1 95 ? 1.749 -3.518 0.942 1.00 94.50 95 GLU A C 1
ATOM 727 O O . GLU A 1 95 ? 0.649 -3.398 0.395 1.00 94.50 95 GLU A O 1
ATOM 732 N N . GLY A 1 96 ? 2.838 -2.903 0.471 1.00 92.12 96 GLY A N 1
ATOM 733 C CA . GLY A 1 96 ? 2.854 -2.222 -0.821 1.00 92.12 96 GLY A CA 1
ATOM 734 C C . GLY A 1 96 ? 2.585 -3.223 -1.945 1.00 92.12 96 GLY A C 1
ATOM 735 O O . GLY A 1 96 ? 3.346 -4.166 -2.169 1.00 92.12 96 GLY A O 1
ATOM 736 N N . GLY A 1 97 ? 1.487 -3.028 -2.661 1.00 89.75 97 GLY A N 1
ATOM 737 C CA . GLY A 1 97 ? 1.005 -3.981 -3.640 1.00 89.75 97 GLY A CA 1
ATOM 738 C C . GLY A 1 97 ? 1.774 -3.918 -4.960 1.00 89.75 97 GLY A C 1
ATOM 739 O O . GLY A 1 97 ? 2.189 -2.860 -5.421 1.00 89.75 97 GLY A O 1
ATOM 740 N N . LYS A 1 98 ? 1.919 -5.075 -5.615 1.00 86.94 98 LYS A N 1
ATOM 741 C CA . LYS A 1 98 ? 2.654 -5.201 -6.890 1.00 86.94 98 LYS A CA 1
ATOM 742 C C . LYS A 1 98 ? 1.801 -4.957 -8.137 1.00 86.94 98 LYS A C 1
ATOM 744 O O . LYS A 1 98 ? 2.346 -4.721 -9.201 1.00 86.94 98 LYS A O 1
ATOM 749 N N . LYS A 1 99 ? 0.473 -5.045 -8.020 1.00 90.75 99 LYS A N 1
ATOM 750 C CA . LYS A 1 99 ? -0.487 -4.938 -9.132 1.00 90.75 99 LYS A CA 1
ATOM 751 C C . LYS A 1 99 ? -1.181 -3.573 -9.150 1.00 90.75 99 LYS A C 1
ATOM 753 O O . LYS A 1 99 ? -2.401 -3.495 -9.211 1.00 90.75 99 LYS A O 1
ATOM 758 N N . LYS A 1 100 ? -0.410 -2.500 -8.993 1.00 92.06 100 LYS A N 1
ATOM 759 C CA . LYS A 1 100 ? -0.959 -1.141 -8.953 1.00 92.06 100 LYS A CA 1
ATOM 760 C C . LYS A 1 100 ? -1.635 -0.778 -10.296 1.00 92.06 100 LYS A C 1
ATOM 762 O O . LYS A 1 100 ? -1.236 -1.302 -11.333 1.00 92.06 100 LYS A O 1
ATOM 767 N N . PRO A 1 101 ? -2.640 0.111 -10.299 1.00 95.44 101 PRO A N 1
ATOM 768 C CA . PRO A 1 101 ? -3.262 0.730 -9.132 1.00 95.44 101 PRO A CA 1
ATOM 769 C C . PRO A 1 101 ? -4.275 -0.197 -8.441 1.00 95.44 101 PRO A C 1
ATOM 771 O O . PRO A 1 101 ? -5.042 -0.909 -9.086 1.00 95.44 101 PRO A O 1
ATOM 774 N N . TYR A 1 102 ? -4.316 -0.117 -7.115 1.00 97.38 102 TYR A N 1
ATOM 775 C CA . TYR A 1 102 ? -5.415 -0.589 -6.279 1.00 97.38 102 TYR A CA 1
ATOM 776 C C . TYR A 1 102 ? -6.474 0.506 -6.167 1.00 97.38 102 TYR A C 1
ATOM 778 O O . TYR A 1 102 ? -6.148 1.689 -6.049 1.00 97.38 102 TYR A O 1
ATOM 786 N N . TYR A 1 103 ? -7.745 0.124 -6.179 1.00 97.69 103 TYR A N 1
ATOM 787 C CA . TYR A 1 103 ? -8.862 1.057 -6.118 1.00 97.69 103 TYR A CA 1
ATOM 788 C C . TYR A 1 103 ? -10.117 0.438 -5.497 1.00 97.69 103 TYR A C 1
ATOM 790 O O . TYR A 1 103 ? -10.265 -0.782 -5.408 1.00 97.69 103 TYR A O 1
ATOM 798 N N . LEU A 1 104 ? -11.050 1.297 -5.084 1.00 97.81 104 LEU A N 1
ATOM 799 C CA . LEU A 1 104 ? -12.390 0.889 -4.665 1.00 97.81 104 LEU A CA 1
ATOM 800 C C . LEU A 1 104 ? -13.221 0.446 -5.876 1.00 97.81 104 LEU A C 1
ATOM 802 O O . LEU A 1 104 ? -13.499 1.263 -6.759 1.00 97.81 104 LEU A O 1
ATOM 806 N N . LYS A 1 105 ? -13.689 -0.808 -5.890 1.00 96.81 105 LYS A N 1
ATOM 807 C CA . LYS A 1 105 ? -14.515 -1.388 -6.968 1.00 96.81 105 LYS A CA 1
ATOM 808 C C . LYS A 1 105 ? -15.719 -0.512 -7.302 1.00 96.81 105 LYS A C 1
ATOM 810 O O . LYS A 1 105 ? -15.965 -0.224 -8.468 1.00 96.81 105 LYS A O 1
ATOM 815 N N . SER A 1 106 ? -16.414 -0.021 -6.275 1.00 96.19 106 SER A N 1
ATOM 816 C CA . SER A 1 106 ? -17.622 0.803 -6.411 1.00 96.19 106 SER A CA 1
ATOM 817 C C . SER A 1 106 ? -17.404 2.136 -7.135 1.00 96.19 106 SER A C 1
ATOM 819 O O . SER A 1 106 ? -18.358 2.705 -7.657 1.00 96.19 106 SER A O 1
ATOM 821 N N . LYS A 1 107 ? -16.166 2.644 -7.182 1.00 95.00 107 LYS A N 1
ATOM 822 C CA . LYS A 1 107 ? -15.819 3.915 -7.842 1.00 95.00 107 LYS A CA 1
ATOM 823 C C . LYS A 1 107 ? -14.990 3.733 -9.116 1.00 95.00 107 LYS A C 1
ATOM 825 O O . LYS A 1 107 ? -14.732 4.713 -9.817 1.00 95.00 107 LYS A O 1
ATOM 830 N N . GLY A 1 108 ? -14.571 2.503 -9.413 1.00 94.50 108 GLY A N 1
ATOM 831 C CA . GLY A 1 108 ? -13.663 2.190 -10.513 1.00 94.50 108 GLY A CA 1
ATOM 832 C C . GLY A 1 108 ? -12.271 2.810 -10.346 1.00 94.50 108 GLY A C 1
ATOM 833 O O . GLY A 1 108 ? -11.977 3.509 -9.379 1.00 94.50 108 GLY A O 1
ATOM 834 N N . MET A 1 109 ? -11.393 2.571 -11.318 1.00 93.75 109 MET A N 1
ATOM 835 C CA . MET A 1 109 ? -9.984 2.969 -11.231 1.00 93.75 109 MET A CA 1
ATOM 836 C C . MET A 1 109 ? -9.776 4.491 -11.173 1.00 93.75 109 MET A C 1
ATOM 838 O O . MET A 1 109 ? -8.992 4.966 -10.359 1.00 93.75 109 MET A O 1
ATOM 842 N N . GLN A 1 110 ? -10.492 5.284 -11.976 1.00 88.56 110 GLN A N 1
ATOM 843 C CA . GLN A 1 110 ? -10.256 6.736 -12.020 1.00 88.56 110 GLN A CA 1
ATOM 844 C C . GLN A 1 110 ? -10.682 7.470 -10.742 1.00 88.56 110 GLN A C 1
ATOM 846 O O . GLN A 1 110 ? -9.974 8.356 -10.286 1.00 88.56 110 GLN A O 1
ATOM 851 N N . LYS A 1 111 ? -11.823 7.103 -10.144 1.00 92.06 111 LYS A N 1
ATOM 852 C CA . LYS A 1 111 ? -12.385 7.802 -8.968 1.00 92.06 111 LYS A CA 1
ATOM 853 C C . LYS A 1 111 ? -12.244 7.020 -7.661 1.00 92.06 111 LYS A C 1
ATOM 855 O O . LYS A 1 111 ? -12.651 7.492 -6.600 1.00 92.06 111 LYS A O 1
ATOM 860 N N . GLY A 1 112 ? -11.731 5.797 -7.740 1.00 95.38 112 GLY A N 1
ATOM 861 C CA . GLY A 1 112 ? -11.547 4.890 -6.613 1.00 95.38 112 GLY A CA 1
ATOM 862 C C . GLY A 1 112 ? -10.095 4.686 -6.208 1.00 95.38 112 GLY A C 1
ATOM 863 O O . GLY A 1 112 ? -9.870 3.942 -5.258 1.00 95.38 112 GLY A O 1
ATOM 864 N N . THR A 1 113 ? -9.128 5.299 -6.898 1.00 96.00 113 THR A N 1
ATOM 865 C CA . THR A 1 113 ? -7.706 5.206 -6.538 1.00 96.00 113 THR A CA 1
ATOM 866 C C . THR A 1 113 ? -7.347 6.278 -5.513 1.00 96.00 113 THR A C 1
ATOM 868 O O 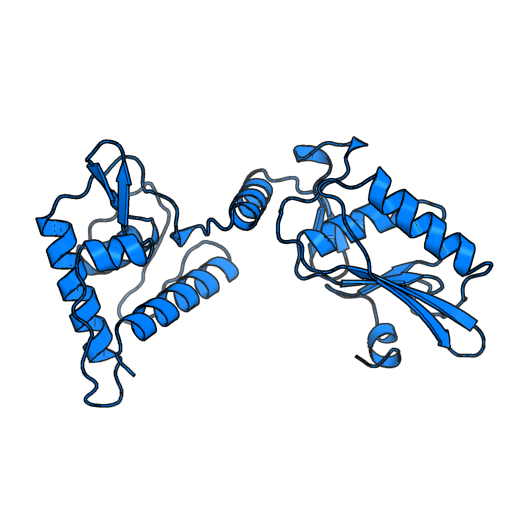. THR A 1 113 ? -7.632 7.463 -5.697 1.00 96.00 113 THR A O 1
ATOM 871 N N . TYR A 1 114 ? -6.693 5.849 -4.436 1.00 95.75 114 TYR A N 1
ATOM 872 C CA . TYR A 1 114 ? -6.247 6.708 -3.345 1.00 95.75 114 TYR A CA 1
ATOM 873 C C . TYR A 1 114 ? -4.744 6.553 -3.126 1.00 95.75 114 TYR A C 1
ATOM 875 O O . TYR A 1 114 ? -4.187 5.479 -3.358 1.00 95.75 114 TYR A O 1
ATOM 883 N N . ILE A 1 115 ? -4.110 7.619 -2.644 1.00 92.25 115 ILE A N 1
ATOM 884 C CA . ILE A 1 115 ? -2.704 7.656 -2.234 1.00 92.25 115 ILE A CA 1
ATOM 885 C C . ILE A 1 115 ? -2.581 8.313 -0.864 1.00 92.25 115 ILE A C 1
ATOM 887 O O . ILE A 1 115 ? -3.438 9.101 -0.455 1.00 92.25 115 ILE A O 1
ATOM 891 N N . ARG A 1 116 ? -1.502 8.000 -0.149 1.00 89.19 116 ARG A N 1
ATOM 892 C CA . ARG A 1 116 ? -1.204 8.605 1.148 1.00 89.19 116 ARG A CA 1
ATOM 893 C C . ARG A 1 116 ? -0.085 9.631 1.000 1.00 89.19 116 ARG A C 1
ATOM 895 O O . ARG A 1 116 ? 0.909 9.372 0.329 1.00 89.19 116 ARG A O 1
ATOM 902 N N . SER A 1 117 ? -0.260 10.799 1.610 1.00 83.38 117 SER A N 1
ATOM 903 C CA . SER A 1 117 ? 0.724 11.884 1.635 1.00 83.38 117 SER A CA 1
ATOM 904 C C . SER A 1 117 ? 0.837 12.399 3.066 1.00 83.38 117 SER A C 1
ATOM 906 O O . SER A 1 117 ? -0.055 13.098 3.544 1.00 83.38 117 SER A O 1
ATOM 908 N N . GLY A 1 118 ? 1.919 12.043 3.763 1.00 87.62 118 GLY A N 1
ATOM 909 C CA . GLY A 1 118 ? 1.993 12.219 5.217 1.00 87.62 118 GLY A CA 1
ATOM 910 C C . GLY A 1 118 ? 0.894 11.406 5.911 1.00 87.62 118 GLY A C 1
ATOM 911 O O . GLY A 1 118 ? 0.606 10.292 5.493 1.00 87.62 118 GLY A O 1
ATOM 912 N N . ALA A 1 119 ? 0.231 11.964 6.922 1.00 86.94 119 ALA A N 1
ATOM 913 C CA . ALA A 1 119 ? -0.864 11.285 7.627 1.00 86.94 119 ALA A CA 1
ATOM 914 C C . ALA A 1 119 ? -2.224 11.328 6.893 1.00 86.94 119 ALA A C 1
ATOM 916 O O . ALA A 1 119 ? -3.213 10.823 7.404 1.00 86.94 119 ALA A O 1
ATOM 917 N N . THR A 1 120 ? -2.320 11.928 5.697 1.00 87.81 120 THR A N 1
ATOM 918 C CA . THR A 1 120 ? -3.609 12.079 4.992 1.00 87.81 120 THR A CA 1
ATOM 919 C C . THR A 1 120 ? -3.742 11.172 3.775 1.00 87.81 120 THR A C 1
ATOM 921 O O . THR A 1 120 ? -2.842 11.073 2.939 1.00 87.81 120 THR A O 1
ATOM 924 N N . THR A 1 121 ? -4.927 10.577 3.629 1.00 92.31 121 THR A N 1
ATOM 925 C CA . THR A 1 121 ? -5.336 9.817 2.441 1.00 92.31 121 THR A CA 1
ATOM 926 C C . THR A 1 121 ? -6.085 10.722 1.463 1.00 92.31 121 THR A C 1
ATOM 928 O O . THR A 1 121 ? -7.092 11.332 1.827 1.00 92.31 121 THR A O 1
ATOM 931 N N . ARG A 1 122 ? -5.617 10.791 0.213 1.00 89.75 122 ARG A N 1
ATOM 932 C CA . ARG A 1 122 ? -6.159 11.652 -0.849 1.00 89.75 122 ARG A CA 1
ATOM 933 C C . ARG A 1 122 ? -6.599 10.826 -2.051 1.00 89.75 122 ARG A C 1
ATOM 935 O O . ARG A 1 122 ? -5.985 9.808 -2.363 1.00 89.75 122 ARG A O 1
ATOM 942 N N . ILE A 1 123 ? -7.671 11.263 -2.705 1.00 91.94 123 ILE A N 1
ATOM 943 C CA . ILE A 1 123 ? -8.050 10.750 -4.025 1.00 91.94 123 ILE A CA 1
ATOM 944 C C . ILE A 1 123 ? -7.053 11.276 -5.061 1.00 91.94 123 ILE A C 1
ATOM 946 O O . ILE A 1 123 ? -6.531 12.380 -4.903 1.00 91.94 123 ILE A O 1
ATOM 950 N N . ILE A 1 124 ? -6.771 10.489 -6.095 1.00 85.44 124 ILE A N 1
ATOM 951 C CA . ILE A 1 124 ? -6.021 10.992 -7.246 1.00 85.44 124 ILE A CA 1
ATOM 952 C C . ILE A 1 124 ? -6.968 11.834 -8.098 1.00 8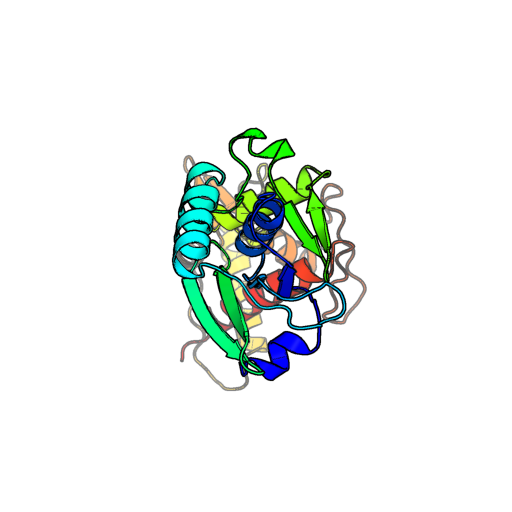5.44 124 ILE A C 1
ATOM 954 O O . ILE A 1 124 ? -7.915 11.302 -8.671 1.00 85.44 124 ILE A O 1
ATOM 958 N N . GLU A 1 125 ? -6.711 13.137 -8.174 1.00 76.56 125 GLU A N 1
ATOM 959 C CA . GLU A 1 125 ? -7.424 14.038 -9.087 1.00 76.56 125 GLU A CA 1
ATOM 960 C C . GLU A 1 125 ? -6.676 14.186 -10.414 1.00 76.56 125 GLU A C 1
ATOM 962 O O . GLU A 1 125 ? -7.297 14.402 -11.453 1.00 76.56 125 GLU A O 1
ATOM 967 N N . GLU A 1 126 ? -5.346 14.040 -10.404 1.00 73.75 126 GLU A N 1
ATOM 968 C CA . GLU A 1 126 ? -4.537 14.228 -11.600 1.00 73.75 126 GLU A CA 1
ATOM 969 C C . GLU A 1 126 ? -4.209 12.914 -12.324 1.00 73.75 126 GLU A C 1
ATOM 971 O O . GLU A 1 126 ? -3.502 12.042 -11.810 1.00 73.75 126 GLU A O 1
ATOM 976 N N . ASP A 1 127 ? -4.620 12.825 -13.592 1.00 74.19 127 ASP A N 1
ATOM 977 C CA . ASP A 1 127 ? -4.437 11.648 -14.455 1.00 74.19 127 ASP A CA 1
ATOM 978 C C . ASP A 1 127 ? -2.990 11.135 -14.549 1.00 74.19 127 ASP A C 1
ATOM 980 O O . ASP A 1 127 ? -2.764 9.943 -14.773 1.00 74.19 127 ASP A O 1
ATOM 984 N N . TYR A 1 128 ? -1.985 12.007 -14.411 1.00 70.56 128 TYR A N 1
ATOM 985 C CA . TYR A 1 128 ? -0.585 11.589 -14.530 1.00 70.56 128 TYR A CA 1
ATOM 986 C C . TYR A 1 128 ? -0.132 10.699 -13.362 1.00 70.56 128 TYR A C 1
ATOM 988 O O . TYR A 1 128 ? 0.658 9.787 -13.591 1.00 70.56 128 TYR A O 1
ATOM 996 N N . ILE A 1 129 ? -0.649 10.908 -12.144 1.00 76.06 129 ILE A N 1
ATOM 997 C CA . ILE A 1 129 ? -0.306 10.069 -10.981 1.00 76.06 129 ILE A CA 1
ATOM 998 C C . ILE A 1 129 ? -0.905 8.675 -11.165 1.00 76.06 129 ILE A C 1
ATOM 1000 O O . ILE A 1 129 ? -0.258 7.664 -10.900 1.00 76.06 129 ILE A O 1
ATOM 1004 N N . LEU A 1 130 ? -2.135 8.608 -11.680 1.00 82.94 130 LEU A N 1
ATOM 1005 C CA . LEU A 1 130 ? -2.769 7.332 -11.988 1.00 82.94 130 LEU A CA 1
ATOM 1006 C C . LEU A 1 130 ? -1.972 6.558 -13.048 1.00 82.94 130 LEU A C 1
ATOM 1008 O O . LEU A 1 130 ? -1.753 5.358 -12.894 1.00 82.94 130 LEU A O 1
ATOM 1012 N N . LYS A 1 131 ? -1.488 7.243 -14.093 1.00 78.88 131 LYS A N 1
ATOM 1013 C CA . LYS A 1 131 ? -0.611 6.638 -15.109 1.00 78.88 131 LYS A CA 1
ATOM 1014 C C . LYS A 1 131 ? 0.687 6.098 -14.507 1.00 78.88 131 LYS A C 1
ATOM 1016 O O . LYS A 1 131 ? 1.119 5.022 -14.903 1.00 78.88 131 LYS A O 1
ATOM 1021 N N . GLU A 1 132 ? 1.292 6.806 -13.556 1.00 77.12 132 GLU A N 1
ATOM 1022 C CA . GLU A 1 132 ? 2.498 6.344 -12.856 1.00 77.12 132 GLU A CA 1
ATOM 1023 C C . GLU A 1 132 ? 2.244 5.031 -12.101 1.00 77.12 132 GLU A C 1
ATOM 1025 O O . GLU A 1 132 ? 2.993 4.072 -12.269 1.00 77.12 132 GLU A O 1
ATOM 1030 N N . LEU A 1 133 ? 1.129 4.928 -11.370 1.00 83.81 133 LEU A N 1
ATOM 1031 C CA . LEU A 1 133 ? 0.753 3.690 -10.676 1.00 83.81 133 LEU A CA 1
ATOM 1032 C C . LEU A 1 133 ? 0.498 2.518 -11.633 1.00 83.81 133 LEU A C 1
ATOM 1034 O O . LEU A 1 133 ? 0.862 1.387 -11.319 1.00 83.81 133 LEU A O 1
ATOM 1038 N N . VAL A 1 134 ? -0.110 2.772 -12.796 1.00 86.69 134 VAL A N 1
ATOM 1039 C CA . VAL A 1 134 ? -0.300 1.742 -13.834 1.00 86.69 134 VAL A CA 1
ATOM 1040 C C . VAL A 1 134 ? 1.050 1.221 -14.323 1.00 86.69 134 VAL A C 1
ATOM 1042 O O . VAL A 1 134 ? 1.254 0.012 -14.408 1.00 86.69 134 VAL A O 1
ATOM 1045 N N . LEU A 1 135 ? 1.997 2.120 -14.590 1.00 76.75 135 LEU A N 1
ATOM 1046 C CA . LEU A 1 135 ? 3.347 1.757 -15.019 1.00 76.75 135 LEU A CA 1
ATOM 1047 C C . LEU A 1 135 ? 4.084 0.932 -13.953 1.00 76.75 135 LEU A C 1
ATOM 1049 O O . LEU A 1 135 ? 4.666 -0.109 -14.272 1.00 76.75 135 LEU A O 1
ATOM 1053 N N . GLU A 1 136 ? 3.988 1.332 -12.682 1.00 77.88 136 GLU A N 1
ATOM 1054 C CA . GLU A 1 136 ? 4.532 0.557 -11.562 1.00 77.88 136 GLU A CA 1
ATOM 1055 C C . GLU A 1 136 ? 3.947 -0.861 -11.499 1.00 77.88 136 GLU A C 1
ATOM 1057 O O . GLU A 1 136 ? 4.694 -1.825 -11.326 1.00 77.88 136 GLU A O 1
ATOM 1062 N N . GLY A 1 137 ? 2.629 -1.009 -11.670 1.00 82.81 137 GLY A N 1
ATOM 1063 C CA . GLY A 1 137 ? 1.959 -2.310 -11.639 1.00 82.81 137 GLY A CA 1
ATOM 1064 C C . GLY A 1 137 ? 2.294 -3.224 -12.816 1.00 82.81 137 GLY A C 1
ATOM 1065 O O . GLY A 1 137 ? 2.324 -4.445 -12.667 1.00 82.81 137 GLY A O 1
ATOM 1066 N N . GLU A 1 138 ? 2.611 -2.649 -13.976 1.00 78.94 138 GLU A N 1
ATOM 1067 C CA . GLU A 1 138 ? 3.134 -3.390 -15.129 1.00 78.94 138 GLU A CA 1
ATOM 1068 C C . GLU A 1 138 ? 4.619 -3.755 -14.978 1.00 78.94 138 GLU A C 1
ATOM 1070 O O . GLU A 1 138 ? 5.193 -4.396 -15.863 1.00 78.94 138 GLU A O 1
ATOM 1075 N N . ASN A 1 139 ? 5.254 -3.351 -13.870 1.00 66.62 139 ASN A N 1
ATOM 1076 C CA . ASN A 1 139 ? 6.698 -3.433 -13.666 1.00 66.62 139 ASN A CA 1
ATOM 1077 C C . ASN A 1 139 ? 7.475 -2.750 -14.811 1.00 66.62 139 ASN A C 1
ATOM 1079 O O . ASN A 1 139 ? 8.587 -3.157 -15.161 1.00 66.62 139 ASN A O 1
ATOM 1083 N N . LYS A 1 140 ? 6.851 -1.732 -15.422 1.00 58.28 140 LYS A N 1
ATOM 1084 C CA . LYS A 1 140 ? 7.411 -0.882 -16.468 1.00 58.28 140 LYS A CA 1
ATOM 1085 C C . LYS A 1 140 ? 7.756 0.445 -15.826 1.00 58.28 140 LYS A C 1
ATOM 1087 O O . LYS A 1 140 ? 6.916 1.310 -15.634 1.00 58.28 140 LYS A O 1
ATOM 1092 N N . TYR A 1 141 ? 9.014 0.615 -15.479 1.00 54.06 141 TYR A N 1
ATOM 1093 C CA . TYR A 1 141 ? 9.492 1.892 -14.976 1.00 54.06 141 TYR A CA 1
ATOM 1094 C C . TYR A 1 141 ? 9.549 2.924 -16.121 1.00 54.06 141 TYR A C 1
ATOM 1096 O O . TYR A 1 141 ? 9.673 2.557 -17.291 1.00 54.06 141 TYR A O 1
ATOM 1104 N N . PHE A 1 142 ? 9.459 4.222 -15.812 1.00 48.16 142 PHE A N 1
ATOM 1105 C CA . PHE A 1 142 ? 9.541 5.305 -16.812 1.00 48.16 142 PHE A CA 1
ATOM 1106 C C . PHE A 1 142 ? 10.811 5.216 -17.683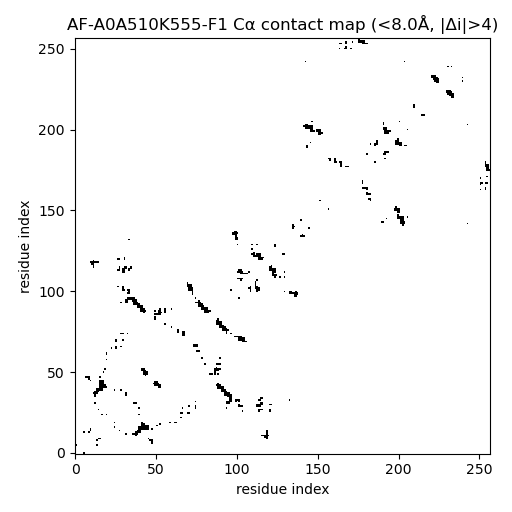 1.00 48.16 142 PHE A C 1
ATOM 1108 O O . PHE A 1 142 ? 10.797 5.552 -18.864 1.00 48.16 142 PHE A O 1
ATOM 1115 N N . ASP A 1 143 ? 11.904 4.696 -17.120 1.00 50.09 143 ASP A N 1
ATOM 1116 C CA . ASP A 1 143 ? 13.175 4.459 -17.808 1.00 50.09 143 ASP A CA 1
ATOM 1117 C C . ASP A 1 143 ? 13.130 3.292 -18.814 1.00 50.09 143 ASP A C 1
ATOM 1119 O O . ASP A 1 143 ? 14.030 3.202 -19.644 1.00 50.09 143 ASP A O 1
ATOM 1123 N N . GLN A 1 144 ? 12.090 2.450 -18.768 1.00 49.91 144 GLN A N 1
ATOM 1124 C CA . GLN A 1 144 ? 11.831 1.332 -19.684 1.00 49.91 144 GLN A CA 1
ATOM 1125 C C . GLN A 1 144 ? 10.826 1.665 -20.794 1.00 49.91 144 GLN A C 1
ATOM 1127 O O . GLN A 1 144 ? 10.508 0.804 -21.614 1.00 49.91 144 GLN A O 1
ATOM 1132 N N . GLN A 1 145 ? 10.309 2.895 -20.842 1.00 57.75 145 GLN A N 1
ATOM 1133 C CA . GLN A 1 145 ? 9.411 3.308 -21.916 1.00 57.75 145 GLN A CA 1
ATOM 1134 C C . GLN A 1 145 ? 10.174 3.517 -23.226 1.00 57.75 145 GLN A C 1
ATOM 1136 O O . GLN A 1 145 ? 11.237 4.140 -23.254 1.00 57.75 145 GLN A O 1
ATOM 1141 N N . ILE A 1 146 ? 9.596 3.015 -24.316 1.00 56.22 146 ILE A N 1
ATOM 1142 C CA . ILE A 1 146 ? 10.070 3.247 -25.680 1.00 56.22 146 ILE A CA 1
ATOM 1143 C C . ILE A 1 146 ? 9.824 4.711 -26.062 1.00 56.22 146 ILE A C 1
ATOM 1145 O O . ILE A 1 146 ? 8.706 5.213 -25.918 1.00 56.22 146 ILE A O 1
ATOM 1149 N N . CYS A 1 147 ? 10.847 5.379 -26.599 1.00 58.16 147 CYS A N 1
ATOM 1150 C CA . CYS A 1 147 ? 10.653 6.638 -27.309 1.00 58.16 147 CYS A CA 1
ATOM 1151 C C . CYS A 1 147 ? 10.066 6.329 -28.696 1.00 58.16 147 CYS A C 1
ATOM 1153 O O . CYS A 1 147 ? 10.786 5.964 -29.625 1.00 58.16 147 CYS A O 1
ATOM 1155 N N . TYR A 1 148 ? 8.738 6.391 -28.826 1.00 48.44 148 TYR A N 1
ATOM 1156 C CA . TYR A 1 148 ? 8.071 6.185 -30.112 1.00 48.44 148 TYR A CA 1
ATOM 1157 C C . TYR A 1 148 ? 8.376 7.363 -31.049 1.00 48.44 148 TYR A C 1
ATOM 1159 O O . TYR A 1 148 ? 8.063 8.507 -30.721 1.00 48.44 148 TYR A O 1
ATOM 1167 N N . GLY A 1 149 ? 8.964 7.075 -32.214 1.00 53.25 149 GLY A N 1
ATOM 1168 C CA . GLY A 1 149 ? 9.235 8.062 -33.268 1.00 53.25 149 GLY A CA 1
ATOM 1169 C C . GLY A 1 149 ? 10.685 8.128 -33.752 1.00 53.25 149 GLY A C 1
ATOM 1170 O O . GLY A 1 149 ? 10.927 8.741 -34.785 1.00 53.25 149 GLY A O 1
ATOM 1171 N N . GLU A 1 150 ? 11.628 7.481 -33.062 1.00 58.94 150 GLU A N 1
ATOM 1172 C CA . GLU A 1 150 ? 13.039 7.434 -33.467 1.00 58.94 150 GLU A CA 1
ATOM 1173 C C . GLU A 1 150 ? 13.554 5.992 -33.413 1.00 58.94 150 GLU A C 1
ATOM 1175 O O . GLU A 1 150 ? 14.009 5.502 -32.374 1.00 58.94 150 GLU A O 1
ATOM 1180 N N . SER A 1 151 ? 13.452 5.294 -34.545 1.00 65.75 151 SER A N 1
ATOM 1181 C CA . SER A 1 151 ? 14.173 4.041 -34.756 1.00 65.75 151 SER A CA 1
ATOM 1182 C C . SER A 1 151 ? 15.674 4.294 -34.667 1.00 65.75 151 SER A C 1
ATOM 1184 O O . SER A 1 151 ? 16.168 5.368 -35.012 1.00 65.75 151 SER A O 1
ATOM 1186 N N . VAL A 1 152 ? 16.408 3.290 -34.224 1.00 72.69 152 VAL A N 1
ATOM 1187 C CA . VAL A 1 152 ? 17.826 3.405 -33.908 1.00 72.69 152 VAL A CA 1
ATOM 1188 C C . VAL A 1 152 ? 18.594 2.504 -34.841 1.00 72.69 152 VAL A C 1
ATOM 1190 O O . VAL A 1 152 ? 18.292 1.314 -34.929 1.00 72.69 152 VAL A O 1
ATOM 1193 N N . ASN A 1 153 ? 19.572 3.071 -35.537 1.00 80.38 153 ASN A N 1
ATOM 1194 C CA . ASN A 1 153 ? 20.402 2.288 -36.440 1.00 80.38 153 ASN A CA 1
ATOM 1195 C C . ASN A 1 153 ? 21.531 1.567 -35.677 1.00 80.38 153 ASN A C 1
ATOM 1197 O O . ASN A 1 153 ? 21.818 1.863 -34.514 1.00 80.38 153 ASN A O 1
ATOM 1201 N N . ASP A 1 154 ? 22.170 0.596 -36.330 1.00 79.50 154 ASP A N 1
ATOM 1202 C CA . ASP A 1 154 ? 23.218 -0.213 -35.700 1.00 79.50 154 ASP A CA 1
ATOM 1203 C C . ASP A 1 154 ? 24.461 0.609 -35.313 1.00 79.50 154 ASP A C 1
ATOM 1205 O O . ASP A 1 154 ? 25.032 0.372 -34.251 1.00 79.50 154 ASP A O 1
ATOM 1209 N N . GLU A 1 155 ? 24.818 1.639 -36.086 1.00 77.38 155 GLU A N 1
ATOM 1210 C CA . GLU A 1 155 ? 25.942 2.539 -35.779 1.00 77.38 155 GLU A CA 1
ATOM 1211 C C . GLU A 1 155 ? 25.719 3.289 -34.453 1.00 77.38 155 GLU A C 1
ATOM 1213 O O . GLU A 1 155 ? 26.611 3.427 -33.613 1.00 77.38 155 GLU A O 1
ATOM 1218 N N . GLU A 1 156 ? 24.494 3.751 -34.212 1.00 70.75 156 GLU A N 1
ATOM 1219 C CA . GLU A 1 156 ? 24.116 4.414 -32.970 1.00 70.75 156 GLU A CA 1
ATOM 1220 C C . GLU A 1 156 ? 24.095 3.456 -31.773 1.00 70.75 156 GLU A C 1
ATOM 1222 O O . GLU A 1 156 ? 24.415 3.869 -30.652 1.00 70.75 156 GLU A O 1
ATOM 1227 N N . ILE A 1 157 ? 23.748 2.183 -31.995 1.00 78.00 157 ILE A N 1
ATOM 1228 C CA . ILE A 1 157 ? 23.818 1.126 -30.976 1.00 78.00 157 ILE A CA 1
ATOM 1229 C C . ILE A 1 157 ? 25.276 0.846 -30.607 1.00 78.00 157 ILE A C 1
ATOM 1231 O O . ILE A 1 157 ? 25.593 0.745 -29.419 1.00 78.00 157 ILE A O 1
ATOM 1235 N N . GLU A 1 158 ? 26.165 0.741 -31.594 1.00 80.06 158 GLU A N 1
ATOM 1236 C CA . GLU A 1 158 ? 27.596 0.501 -31.387 1.00 80.06 158 GLU A CA 1
ATOM 1237 C C . GLU A 1 158 ? 28.242 1.643 -30.603 1.00 80.06 158 GLU A C 1
ATOM 1239 O O . GLU A 1 158 ? 28.832 1.406 -29.545 1.00 80.06 158 GLU A O 1
ATOM 1244 N N . ARG A 1 159 ? 28.003 2.893 -31.020 1.00 74.94 159 ARG A N 1
ATOM 1245 C CA . ARG A 1 159 ? 28.473 4.089 -30.300 1.00 74.94 159 ARG A CA 1
ATOM 1246 C C . ARG A 1 159 ? 27.990 4.134 -28.850 1.00 74.94 159 ARG A C 1
ATOM 1248 O O . ARG A 1 159 ? 28.704 4.610 -27.966 1.00 74.94 159 ARG A O 1
ATOM 1255 N N . PHE A 1 160 ? 26.770 3.666 -28.585 1.00 72.00 160 PHE A N 1
ATOM 1256 C CA . PHE A 1 160 ? 26.239 3.592 -27.225 1.00 72.00 160 PHE A CA 1
ATOM 1257 C C . PHE A 1 160 ? 26.899 2.479 -26.394 1.00 72.00 160 PHE A C 1
ATOM 1259 O O . PHE A 1 160 ? 27.167 2.692 -25.210 1.00 72.00 160 PHE A O 1
ATOM 1266 N N . CYS A 1 161 ? 27.195 1.322 -26.996 1.00 77.62 161 CYS A N 1
ATOM 1267 C CA . CYS A 1 161 ? 27.938 0.244 -26.336 1.00 77.62 161 CYS A CA 1
ATOM 1268 C C . CYS A 1 161 ? 29.331 0.716 -25.900 1.00 77.62 161 CYS A C 1
ATOM 1270 O O . CYS A 1 161 ? 29.686 0.552 -24.734 1.00 77.62 161 CYS A O 1
ATOM 1272 N N . GLU A 1 162 ? 30.079 1.354 -26.804 1.00 77.12 162 GLU A N 1
ATOM 1273 C CA . GLU A 1 162 ? 31.417 1.893 -26.521 1.00 77.12 162 GLU A CA 1
ATOM 1274 C C . GLU A 1 162 ? 31.391 2.910 -25.379 1.00 77.12 162 GLU A C 1
ATOM 1276 O O . GLU A 1 162 ? 32.208 2.858 -24.460 1.00 77.12 162 GLU A O 1
ATOM 1281 N N . TRP A 1 163 ? 30.400 3.804 -25.393 1.00 71.44 163 TRP A N 1
ATOM 1282 C CA . TRP A 1 163 ? 30.237 4.802 -24.343 1.00 71.44 163 TRP A CA 1
ATOM 1283 C C . TRP A 1 163 ? 29.940 4.186 -22.966 1.00 71.44 163 TRP A C 1
ATOM 1285 O O . TRP A 1 163 ? 30.476 4.652 -21.961 1.00 71.44 163 TRP A O 1
ATOM 1295 N N . LEU A 1 164 ? 29.110 3.139 -22.891 1.00 67.06 164 LEU A N 1
ATOM 1296 C CA . LEU A 1 164 ? 28.853 2.439 -21.626 1.00 67.06 164 LEU A CA 1
ATOM 1297 C C . LEU A 1 164 ? 30.113 1.760 -21.079 1.00 67.06 164 LEU A C 1
ATOM 1299 O O . LEU A 1 164 ? 30.321 1.746 -19.865 1.00 67.06 164 LEU A O 1
ATOM 1303 N N . GLU A 1 165 ? 30.949 1.211 -21.959 1.00 71.38 165 GLU A N 1
ATOM 1304 C CA . GLU A 1 165 ? 32.229 0.617 -21.573 1.00 71.38 165 GLU A CA 1
ATOM 1305 C C . GLU A 1 165 ? 33.220 1.665 -21.059 1.00 71.38 165 GLU A C 1
ATOM 1307 O O . GLU A 1 165 ? 33.884 1.416 -20.055 1.00 71.38 165 GLU A O 1
ATOM 1312 N N . GLU A 1 166 ? 33.310 2.824 -21.716 1.00 69.44 166 GLU A N 1
ATOM 1313 C CA . GLU A 1 166 ? 34.127 3.970 -21.291 1.00 69.44 166 GLU A CA 1
ATOM 1314 C C . GLU A 1 166 ? 33.690 4.464 -19.905 1.00 69.44 166 GLU A C 1
ATOM 1316 O O . GLU A 1 166 ? 34.497 4.549 -18.980 1.00 69.44 166 GLU A O 1
ATOM 1321 N N . LEU A 1 167 ? 32.386 4.671 -19.720 1.00 64.19 167 LEU A N 1
ATOM 1322 C CA . LEU A 1 167 ? 31.813 5.122 -18.457 1.00 64.19 167 LEU A CA 1
ATOM 1323 C C . LEU A 1 167 ? 32.031 4.116 -17.316 1.00 64.19 167 LEU A C 1
ATOM 1325 O O . LEU A 1 167 ? 32.304 4.511 -16.183 1.00 64.19 167 LEU A O 1
ATOM 1329 N N . ALA A 1 168 ? 31.910 2.813 -17.581 1.00 64.88 168 ALA A N 1
ATOM 1330 C CA . ALA A 1 168 ? 32.203 1.786 -16.582 1.00 64.88 168 ALA A CA 1
ATOM 1331 C C . ALA A 1 168 ? 33.679 1.824 -16.145 1.00 64.88 168 ALA A C 1
ATOM 1333 O O . ALA A 1 168 ? 33.969 1.618 -14.969 1.00 64.88 168 ALA A O 1
ATOM 1334 N N . ARG A 1 169 ? 34.583 2.150 -17.077 1.00 67.25 169 ARG A N 1
ATOM 1335 C CA . ARG A 1 169 ? 36.032 2.313 -16.871 1.00 67.25 169 ARG A CA 1
ATOM 1336 C C . ARG A 1 169 ? 36.346 3.508 -15.975 1.00 67.25 169 ARG A C 1
ATOM 1338 O O . ARG A 1 169 ? 37.142 3.388 -15.053 1.00 67.25 169 ARG A O 1
ATOM 1345 N N . GLU A 1 170 ? 35.665 4.630 -16.191 1.00 65.12 170 GLU A N 1
ATOM 1346 C CA . GLU A 1 170 ? 35.796 5.831 -15.353 1.00 65.12 170 GLU A CA 1
ATOM 1347 C C . GLU A 1 170 ? 35.294 5.625 -13.914 1.00 65.12 170 GLU A C 1
ATOM 1349 O O . GLU A 1 170 ? 35.741 6.313 -13.000 1.00 65.12 170 GLU A O 1
ATOM 1354 N N . ASN A 1 171 ? 34.350 4.700 -13.709 1.00 59.53 171 ASN A N 1
ATOM 1355 C CA . ASN A 1 171 ? 33.698 4.468 -12.418 1.00 59.53 171 ASN A CA 1
ATOM 1356 C C . ASN A 1 171 ? 34.191 3.202 -11.688 1.00 59.53 171 ASN A C 1
ATOM 1358 O O . ASN A 1 171 ? 33.644 2.870 -10.635 1.00 59.53 171 ASN A O 1
ATOM 1362 N N . SER A 1 172 ? 35.195 2.483 -12.207 1.00 64.38 172 SER A N 1
ATOM 1363 C CA . SER A 1 172 ? 35.796 1.337 -11.512 1.00 64.38 172 SER A CA 1
ATOM 1364 C C . SER A 1 172 ? 36.970 1.778 -10.634 1.00 64.38 172 SER A C 1
ATOM 1366 O O . SER A 1 172 ? 37.950 2.319 -11.138 1.00 64.38 172 SER A O 1
ATOM 1368 N N . GLU A 1 173 ? 36.905 1.505 -9.329 1.00 58.84 173 GLU A N 1
ATOM 1369 C CA . GLU A 1 173 ? 37.976 1.833 -8.367 1.00 58.84 173 GLU A CA 1
ATOM 1370 C C . GLU A 1 173 ? 39.211 0.912 -8.479 1.00 58.84 173 GLU A C 1
ATOM 1372 O O . GLU A 1 173 ? 40.279 1.233 -7.965 1.00 58.84 173 GLU A O 1
ATOM 1377 N N . THR A 1 174 ? 39.083 -0.237 -9.149 1.00 57.28 174 THR A N 1
ATOM 1378 C CA . THR A 1 174 ? 40.151 -1.235 -9.355 1.00 57.28 174 THR A CA 1
ATOM 1379 C C . THR A 1 174 ? 40.213 -1.658 -10.819 1.00 57.28 174 THR A C 1
ATOM 1381 O O . THR A 1 174 ? 39.221 -1.520 -11.531 1.00 57.28 174 THR A O 1
ATOM 1384 N N . ASP A 1 175 ? 41.354 -2.210 -11.254 1.00 55.53 175 ASP A N 1
ATOM 1385 C CA . ASP A 1 175 ? 41.622 -2.729 -12.609 1.00 55.53 175 ASP A CA 1
ATOM 1386 C C . ASP A 1 175 ? 40.771 -3.986 -12.919 1.00 55.53 175 ASP A C 1
ATOM 1388 O O . ASP A 1 175 ? 41.250 -5.114 -13.059 1.00 55.53 175 ASP A O 1
ATOM 1392 N N . THR A 1 176 ? 39.448 -3.809 -12.912 1.00 58.09 176 THR A N 1
ATOM 1393 C CA . THR A 1 176 ? 38.452 -4.862 -13.100 1.00 58.09 176 THR A CA 1
ATOM 1394 C C . THR A 1 176 ? 38.170 -5.034 -14.585 1.00 58.09 176 THR A C 1
ATOM 1396 O O . THR A 1 176 ? 37.995 -4.072 -15.332 1.00 58.09 176 THR A O 1
ATOM 1399 N N . LYS A 1 177 ? 38.074 -6.287 -15.045 1.00 64.81 177 LYS A N 1
ATOM 1400 C CA . LYS A 1 177 ? 37.734 -6.577 -16.444 1.00 64.81 177 LYS A CA 1
ATOM 1401 C C . LYS A 1 177 ? 36.317 -6.088 -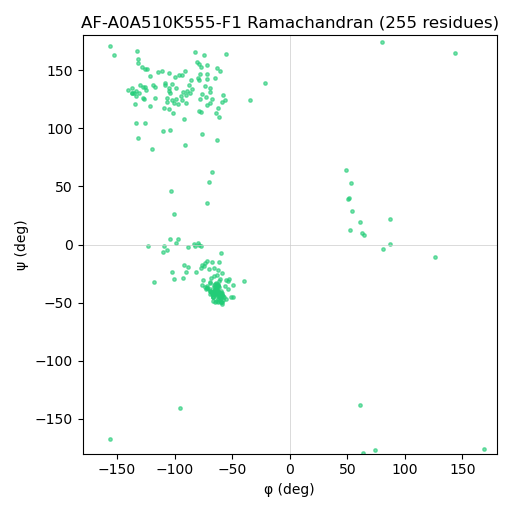16.751 1.00 64.81 177 LYS A C 1
ATOM 1403 O O . LYS A 1 177 ? 35.342 -6.676 -16.289 1.00 64.81 177 LYS A O 1
ATOM 1408 N N . ILE A 1 178 ? 36.188 -5.075 -17.599 1.00 67.62 178 ILE A N 1
ATOM 1409 C CA . ILE A 1 178 ? 34.882 -4.609 -18.079 1.00 67.62 178 ILE A CA 1
ATOM 1410 C C . ILE A 1 178 ? 34.269 -5.662 -18.999 1.00 67.62 178 ILE A C 1
ATOM 1412 O O . ILE A 1 178 ? 34.933 -6.246 -19.862 1.00 67.62 178 ILE A O 1
ATOM 1416 N N . LYS A 1 179 ? 32.983 -5.952 -18.799 1.00 74.19 179 LYS A N 1
ATOM 1417 C CA . LYS A 1 179 ? 32.229 -6.817 -19.703 1.00 74.19 179 LYS A CA 1
ATOM 1418 C C . LYS A 1 179 ? 31.958 -6.059 -21.001 1.00 74.19 179 LYS A C 1
ATOM 1420 O O . LYS A 1 179 ? 31.360 -4.991 -20.958 1.00 74.19 179 LYS A O 1
ATOM 1425 N N . LYS A 1 180 ? 32.313 -6.663 -22.142 1.00 79.12 180 LYS A N 1
ATOM 1426 C CA . LYS A 1 180 ? 31.948 -6.133 -23.461 1.00 79.12 180 LYS A CA 1
ATOM 1427 C C . LYS A 1 180 ? 30.429 -5.965 -23.558 1.00 79.12 180 LYS A C 1
ATOM 1429 O O . LYS A 1 180 ? 29.677 -6.927 -23.341 1.00 79.12 180 LYS A O 1
ATOM 1434 N N . VAL A 1 181 ? 29.985 -4.757 -23.870 1.00 79.25 181 VAL A N 1
ATOM 1435 C CA . VAL A 1 181 ? 28.579 -4.428 -24.085 1.00 79.25 181 VAL A CA 1
ATOM 1436 C C . VAL A 1 181 ? 28.277 -4.654 -25.564 1.00 79.25 181 VAL A C 1
ATOM 1438 O O . VAL A 1 181 ? 29.041 -4.284 -26.445 1.00 79.25 181 VAL A O 1
ATOM 1441 N N . THR A 1 182 ? 27.181 -5.351 -25.848 1.00 85.06 182 THR A N 1
ATOM 1442 C CA . THR A 1 182 ? 26.753 -5.682 -27.215 1.00 85.06 182 THR A CA 1
ATOM 1443 C C . THR A 1 182 ? 25.274 -5.368 -27.370 1.00 85.06 182 THR A C 1
ATOM 1445 O O . THR A 1 182 ? 24.563 -5.247 -26.370 1.00 85.06 182 THR A O 1
ATOM 1448 N N . LYS A 1 183 ? 24.773 -5.335 -28.607 1.00 81.88 183 LYS A N 1
ATOM 1449 C CA . LYS A 1 183 ? 23.337 -5.213 -28.900 1.00 81.88 183 LYS A CA 1
ATOM 1450 C C . LYS A 1 183 ? 22.481 -6.214 -28.109 1.00 81.88 183 LYS A C 1
ATOM 1452 O O . LYS A 1 183 ? 21.518 -5.821 -27.457 1.00 81.88 183 LYS A O 1
ATOM 1457 N N . ASN A 1 184 ? 22.898 -7.481 -28.050 1.00 82.06 184 ASN A N 1
ATOM 1458 C CA . ASN A 1 184 ? 22.218 -8.515 -27.259 1.00 82.06 184 ASN A CA 1
ATOM 1459 C C . ASN A 1 184 ? 22.270 -8.228 -25.753 1.00 82.06 184 ASN A C 1
ATOM 1461 O O . ASN A 1 184 ? 21.296 -8.464 -25.039 1.00 82.06 184 ASN A O 1
ATOM 1465 N N . THR A 1 185 ? 23.382 -7.674 -25.263 1.00 77.62 185 THR A N 1
ATOM 1466 C CA . THR A 1 185 ? 23.493 -7.206 -23.877 1.00 77.62 185 THR A CA 1
ATOM 1467 C C . THR A 1 185 ? 22.461 -6.108 -23.596 1.00 77.62 185 THR A C 1
ATOM 1469 O O . THR A 1 185 ? 21.753 -6.190 -22.594 1.00 77.62 185 THR A O 1
ATOM 1472 N N . LEU A 1 186 ? 22.306 -5.134 -24.498 1.00 76.25 186 LEU A N 1
ATOM 1473 C CA . LEU A 1 186 ? 21.329 -4.047 -24.363 1.00 76.25 186 LEU A CA 1
ATOM 1474 C C . LEU A 1 186 ? 19.875 -4.538 -24.412 1.00 76.25 186 LEU A C 1
ATOM 1476 O O . LEU A 1 186 ? 19.061 -4.076 -23.614 1.00 76.25 186 LEU A O 1
ATOM 1480 N N . LEU A 1 187 ? 19.553 -5.503 -25.279 1.00 78.69 187 LEU A N 1
ATOM 1481 C CA . LEU A 1 187 ? 18.242 -6.167 -25.298 1.00 78.69 187 LEU A CA 1
ATOM 1482 C C . LEU A 1 187 ? 17.985 -6.908 -23.975 1.00 78.69 187 LEU A C 1
ATOM 1484 O O . LEU A 1 187 ? 16.948 -6.723 -23.341 1.00 78.69 187 LEU A O 1
ATOM 1488 N N . SER A 1 188 ? 18.969 -7.680 -23.495 1.00 74.62 188 SER A N 1
ATOM 1489 C CA . SER A 1 188 ? 18.862 -8.432 -22.234 1.00 74.62 188 SER A CA 1
ATOM 1490 C C . SER A 1 188 ? 18.669 -7.526 -21.017 1.00 74.62 188 SER A C 1
ATOM 1492 O O . SER A 1 188 ? 17.952 -7.863 -20.076 1.00 74.62 188 SER A O 1
ATOM 1494 N N . TRP A 1 189 ? 19.291 -6.347 -21.041 1.00 69.44 189 TRP A N 1
ATOM 1495 C CA . TRP A 1 189 ? 19.184 -5.355 -19.980 1.00 69.44 189 TRP A CA 1
ATOM 1496 C C . TRP A 1 189 ? 17.926 -4.512 -20.094 1.00 69.44 189 TRP A C 1
ATOM 1498 O O . TRP A 1 189 ? 17.722 -3.661 -19.230 1.00 69.44 189 TRP A O 1
ATOM 1508 N N . LYS A 1 190 ? 17.092 -4.739 -21.119 1.00 70.56 190 LYS A N 1
ATOM 1509 C CA . LYS A 1 190 ? 15.965 -3.874 -21.460 1.00 70.56 190 LYS A CA 1
ATOM 1510 C C . LYS A 1 190 ? 16.459 -2.433 -21.491 1.00 70.56 190 LYS A C 1
ATOM 1512 O O . LYS A 1 190 ? 16.157 -1.665 -20.589 1.00 70.56 190 LYS A O 1
ATOM 1517 N N . LEU A 1 191 ? 17.359 -2.152 -22.421 1.00 69.38 191 LEU A N 1
ATOM 1518 C CA . LEU A 1 191 ? 17.848 -0.823 -22.791 1.00 69.38 191 LEU A CA 1
ATOM 1519 C C . LEU A 1 191 ? 17.494 -0.535 -24.257 1.00 69.38 191 LEU A C 1
ATOM 1521 O O . LEU A 1 191 ? 17.185 0.599 -24.616 1.00 69.38 191 LEU A O 1
ATOM 1525 N N . LEU A 1 192 ? 17.464 -1.587 -25.072 1.00 75.12 192 LEU A N 1
ATOM 1526 C CA . LEU A 1 192 ? 16.949 -1.610 -26.433 1.00 75.12 192 LEU A CA 1
ATOM 1527 C C . LEU A 1 192 ? 15.713 -2.521 -26.475 1.00 75.12 192 LEU A C 1
ATOM 1529 O O . LEU A 1 192 ? 15.654 -3.497 -25.724 1.00 75.12 192 LEU A O 1
ATOM 1533 N N . GLU A 1 193 ? 14.752 -2.229 -27.346 1.00 77.81 193 GLU A N 1
ATOM 1534 C CA . GLU A 1 193 ? 13.610 -3.107 -27.627 1.00 77.81 193 GLU A CA 1
ATOM 1535 C C . GLU A 1 193 ? 13.466 -3.299 -29.139 1.00 77.81 193 GLU A C 1
ATOM 1537 O O . GLU A 1 193 ? 13.619 -2.346 -29.900 1.00 77.81 193 GLU A O 1
ATOM 1542 N N . GLU A 1 194 ? 13.195 -4.529 -29.572 1.00 81.25 194 GLU A N 1
ATOM 1543 C CA . GLU A 1 194 ? 12.977 -4.869 -30.978 1.00 81.25 194 GLU A CA 1
ATOM 1544 C C . GLU A 1 194 ? 11.476 -5.028 -31.241 1.00 81.25 194 GLU A C 1
ATOM 1546 O O . GLU A 1 194 ? 10.802 -5.824 -30.581 1.00 81.25 194 GLU A O 1
ATOM 1551 N N . LYS A 1 195 ? 10.943 -4.273 -32.205 1.00 77.38 195 LYS A N 1
ATOM 1552 C CA . LYS A 1 195 ? 9.558 -4.392 -32.675 1.00 77.38 195 LYS A CA 1
ATOM 1553 C C . LYS A 1 195 ? 9.529 -4.303 -34.189 1.00 77.38 195 LYS A C 1
ATOM 1555 O O . LYS A 1 195 ? 10.076 -3.367 -34.749 1.00 77.38 195 LYS A O 1
ATOM 1560 N N . MET A 1 196 ? 8.844 -5.243 -34.843 1.00 75.12 196 MET A N 1
ATOM 1561 C CA . MET A 1 196 ? 8.671 -5.245 -36.306 1.00 75.12 196 MET A CA 1
ATOM 1562 C C . MET A 1 196 ? 10.003 -5.100 -37.076 1.00 75.12 196 MET A C 1
ATOM 1564 O O . MET A 1 196 ? 10.060 -4.392 -38.072 1.00 75.12 196 MET A O 1
ATOM 1568 N N . ALA A 1 197 ? 11.068 -5.762 -36.600 1.00 73.75 197 ALA A N 1
ATOM 1569 C CA . ALA A 1 197 ? 12.440 -5.671 -37.124 1.00 73.75 197 ALA A CA 1
ATOM 1570 C C . ALA A 1 197 ? 13.111 -4.281 -37.022 1.00 73.75 197 ALA A C 1
ATOM 1572 O O . ALA A 1 197 ? 14.206 -4.085 -37.547 1.00 73.75 197 ALA A O 1
ATOM 1573 N N . GLU A 1 198 ? 12.507 -3.338 -36.298 1.00 75.94 198 GLU A N 1
ATOM 1574 C CA . GLU A 1 198 ? 13.110 -2.059 -35.933 1.00 75.94 198 GLU A CA 1
ATOM 1575 C C . GLU A 1 198 ? 13.529 -2.055 -34.460 1.00 75.94 198 GLU A C 1
ATOM 1577 O O . GLU A 1 198 ? 12.894 -2.664 -33.592 1.00 75.94 198 GLU A O 1
ATOM 1582 N N . PHE A 1 199 ? 14.614 -1.338 -34.171 1.00 76.25 199 PHE A N 1
ATOM 1583 C CA . PHE A 1 199 ? 15.146 -1.201 -32.823 1.00 76.25 199 PHE A CA 1
ATOM 1584 C C . PHE A 1 199 ? 14.795 0.165 -32.257 1.00 76.25 199 PHE A C 1
ATOM 1586 O O . PHE A 1 199 ? 15.051 1.197 -32.876 1.00 76.25 199 PHE A O 1
ATOM 1593 N N . PHE A 1 200 ? 14.259 0.169 -31.045 1.00 69.69 200 PHE A N 1
ATOM 1594 C CA . PHE A 1 200 ? 13.864 1.380 -30.350 1.00 69.69 200 PHE A CA 1
ATOM 1595 C C . PHE A 1 200 ? 14.674 1.562 -29.073 1.00 69.69 200 PHE A C 1
ATOM 1597 O O . PHE A 1 200 ? 14.877 0.630 -28.287 1.00 69.69 200 PHE A O 1
ATOM 1604 N N . ARG A 1 201 ? 15.125 2.800 -28.858 1.00 69.56 201 ARG A N 1
ATOM 1605 C CA . ARG A 1 201 ? 15.797 3.229 -27.630 1.00 69.56 201 ARG A CA 1
ATOM 1606 C C . ARG A 1 201 ? 14.764 3.482 -26.532 1.00 69.56 201 ARG A C 1
ATOM 1608 O O . ARG A 1 201 ? 13.697 4.051 -26.771 1.00 69.56 201 ARG A O 1
ATOM 1615 N N . GLN A 1 202 ? 15.113 3.110 -25.307 1.00 66.44 202 GLN A N 1
ATOM 1616 C CA . GLN A 1 202 ? 14.340 3.508 -24.135 1.00 66.44 202 GLN A CA 1
ATOM 1617 C C . GLN A 1 202 ? 14.682 4.934 -23.686 1.00 66.44 202 GLN A C 1
ATOM 1619 O O . GLN A 1 202 ? 15.786 5.431 -23.938 1.00 66.44 202 GLN A O 1
ATOM 1624 N N . MET A 1 203 ? 13.753 5.576 -22.972 1.00 59.78 203 MET A N 1
ATOM 1625 C CA . MET A 1 203 ? 13.849 6.963 -22.487 1.00 59.78 203 MET A CA 1
ATOM 1626 C C . MET A 1 203 ? 15.175 7.266 -21.761 1.00 59.78 203 MET A C 1
ATOM 1628 O O . MET A 1 203 ? 15.738 8.354 -21.896 1.00 59.78 203 MET A O 1
ATOM 1632 N N . LEU A 1 204 ? 15.719 6.286 -21.027 1.00 56.12 204 LEU A N 1
ATOM 1633 C CA . LEU A 1 204 ? 16.999 6.407 -20.323 1.00 56.12 204 LEU A CA 1
ATOM 1634 C C . LEU A 1 204 ? 18.183 6.647 -21.272 1.00 56.12 204 LEU A C 1
ATOM 1636 O O . LEU A 1 204 ? 19.052 7.465 -20.974 1.00 56.12 204 LEU A O 1
ATOM 1640 N N . ILE A 1 205 ? 18.216 5.961 -22.420 1.00 57.16 205 ILE A N 1
ATOM 1641 C CA . ILE A 1 205 ? 19.294 6.105 -23.407 1.00 57.16 205 ILE A CA 1
ATOM 1642 C C . ILE A 1 205 ? 19.228 7.479 -24.066 1.00 57.16 205 ILE A C 1
ATOM 1644 O O . ILE A 1 205 ? 20.259 8.134 -24.215 1.00 57.16 205 ILE A O 1
ATOM 1648 N N . PHE A 1 206 ? 18.021 7.932 -24.416 1.00 55.25 206 PHE A N 1
ATOM 1649 C CA . PHE A 1 206 ? 17.798 9.270 -24.961 1.00 55.25 206 PHE A CA 1
ATOM 1650 C C . PHE A 1 206 ? 18.362 10.345 -24.019 1.00 55.25 206 PHE A C 1
ATOM 1652 O O . PHE A 1 206 ? 19.132 11.213 -24.431 1.00 55.25 206 PHE A O 1
ATOM 1659 N N . TYR A 1 207 ? 18.070 10.219 -22.723 1.00 53.91 207 TYR A N 1
ATOM 1660 C CA . TYR A 1 207 ? 18.547 11.140 -21.694 1.00 53.91 207 TYR A CA 1
ATOM 1661 C C . TYR A 1 207 ? 20.080 11.131 -21.542 1.00 53.91 207 TYR A C 1
ATOM 1663 O O . TYR A 1 207 ? 20.705 12.183 -21.393 1.00 53.91 207 TYR A O 1
ATOM 1671 N N . CYS A 1 208 ? 20.709 9.952 -21.602 1.00 53.44 208 CYS A N 1
ATOM 1672 C CA . CYS A 1 208 ? 22.166 9.819 -21.537 1.00 53.44 208 CYS A CA 1
ATOM 1673 C C . CYS A 1 208 ? 22.875 10.364 -22.789 1.00 53.44 208 CYS A C 1
ATOM 1675 O O . CYS A 1 208 ? 23.926 10.990 -22.663 1.00 53.44 208 CYS A O 1
ATOM 1677 N N . LEU A 1 209 ? 22.305 10.172 -23.983 1.00 49.56 209 LEU A N 1
ATOM 1678 C CA . LEU A 1 209 ? 22.886 10.631 -25.251 1.00 49.56 209 LEU A CA 1
ATOM 1679 C C . LEU A 1 209 ? 22.716 12.138 -25.478 1.00 49.56 209 LEU A C 1
ATOM 1681 O O . LEU A 1 209 ? 23.643 12.782 -25.982 1.00 49.56 209 LEU A O 1
ATOM 1685 N N . ALA A 1 210 ? 21.600 12.727 -25.033 1.00 51.41 210 ALA A N 1
ATOM 1686 C CA . ALA A 1 210 ? 21.3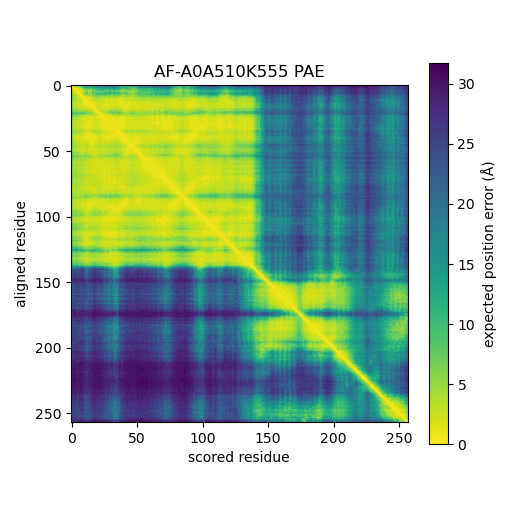83 14.175 -25.075 1.00 51.41 210 ALA A CA 1
ATOM 1687 C C . ALA A 1 210 ? 22.510 14.956 -24.362 1.00 51.41 210 ALA A C 1
ATOM 1689 O O . ALA A 1 210 ? 22.889 16.043 -24.798 1.00 51.41 210 ALA A O 1
ATOM 1690 N N . ARG A 1 211 ? 23.131 14.362 -23.329 1.00 45.78 211 ARG A N 1
ATOM 1691 C CA . ARG A 1 211 ? 24.287 14.924 -22.606 1.00 45.78 211 ARG A CA 1
ATOM 1692 C C . ARG A 1 211 ? 25.550 15.079 -23.468 1.00 45.78 211 ARG A C 1
ATOM 1694 O O . ARG A 1 211 ? 26.320 15.999 -23.210 1.00 45.78 211 ARG A O 1
ATOM 1701 N N . LYS A 1 212 ? 25.793 14.193 -24.447 1.00 42.75 212 LYS A N 1
ATOM 1702 C CA . LYS A 1 212 ? 27.032 14.176 -25.263 1.00 42.75 212 LYS A CA 1
ATOM 1703 C C . LYS A 1 212 ? 26.837 14.830 -26.638 1.00 42.75 212 LYS A C 1
ATOM 1705 O O . LYS A 1 212 ? 27.780 15.401 -27.170 1.00 42.75 212 LYS A O 1
ATOM 1710 N N . ILE A 1 213 ? 25.626 14.772 -27.200 1.00 38.84 213 ILE A N 1
ATOM 1711 C CA . ILE A 1 213 ? 25.339 15.249 -28.568 1.00 38.84 213 ILE A CA 1
ATOM 1712 C C . ILE A 1 213 ? 24.883 16.721 -28.584 1.00 38.84 213 ILE A C 1
ATOM 1714 O O . ILE A 1 213 ? 24.927 17.365 -29.629 1.00 38.84 213 ILE A O 1
ATOM 1718 N N . GLY A 1 214 ? 24.455 17.284 -27.446 1.00 36.28 214 GLY A N 1
ATOM 1719 C CA . GLY A 1 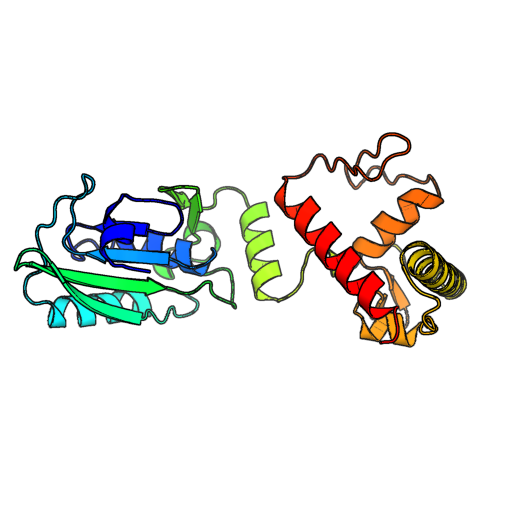214 ? 24.014 18.685 -27.365 1.00 36.28 214 GLY A CA 1
ATOM 1720 C C . GLY A 1 214 ? 22.752 18.997 -28.180 1.00 36.28 214 GLY A C 1
ATOM 1721 O O . GLY A 1 214 ? 22.374 20.159 -28.305 1.00 36.28 214 GLY A O 1
ATOM 1722 N N . LYS A 1 215 ? 22.088 17.974 -28.734 1.00 36.06 215 LYS A N 1
ATOM 1723 C CA . LYS A 1 215 ? 20.806 18.107 -29.424 1.00 36.06 215 LYS A CA 1
ATOM 1724 C C . LYS A 1 215 ? 19.680 17.886 -28.423 1.00 36.06 215 LYS A C 1
ATOM 1726 O O . LYS A 1 215 ? 19.459 16.778 -27.942 1.00 36.06 215 LYS A O 1
ATOM 1731 N N . PHE A 1 216 ? 19.013 18.985 -28.099 1.00 36.19 216 PHE A N 1
ATOM 1732 C CA . PHE A 1 216 ? 17.809 19.029 -27.286 1.00 36.19 216 PHE A CA 1
ATOM 1733 C C . PHE A 1 216 ? 16.593 18.787 -28.184 1.00 36.19 216 PHE A C 1
ATOM 1735 O O . PHE A 1 216 ? 16.483 19.411 -29.236 1.00 36.19 216 PHE A O 1
ATOM 1742 N N . HIS A 1 217 ? 15.665 17.927 -27.761 1.00 34.94 217 HIS A N 1
ATOM 1743 C CA . HIS A 1 217 ? 14.307 17.941 -28.306 1.00 34.94 217 HIS A CA 1
ATOM 1744 C C . HIS A 1 217 ? 13.388 18.673 -27.334 1.00 34.94 217 HIS A C 1
ATOM 1746 O O . HIS A 1 217 ? 13.204 18.245 -26.196 1.00 34.94 217 HIS A O 1
ATOM 1752 N N . GLU A 1 218 ? 12.755 19.737 -27.822 1.00 30.97 218 GLU A N 1
ATOM 1753 C CA . GLU A 1 218 ? 11.818 20.606 -27.092 1.00 30.97 218 GLU A CA 1
ATOM 1754 C C . GLU A 1 218 ? 10.577 19.876 -26.538 1.00 30.97 218 GLU A C 1
ATOM 1756 O O . GLU A 1 218 ? 9.803 20.450 -25.779 1.00 30.97 218 GLU A O 1
ATOM 1761 N N . ARG A 1 219 ? 10.377 18.592 -26.871 1.00 31.72 219 ARG A N 1
ATOM 1762 C CA . ARG A 1 219 ? 9.241 17.787 -26.389 1.00 31.72 219 ARG A CA 1
ATOM 1763 C C . ARG A 1 219 ? 9.370 17.304 -24.943 1.00 31.72 219 ARG A C 1
ATOM 1765 O O . ARG A 1 219 ? 8.356 16.942 -24.352 1.00 31.72 219 ARG A O 1
ATOM 1772 N N . TYR A 1 220 ? 10.569 17.308 -24.359 1.00 36.66 220 TYR A N 1
ATOM 1773 C CA . TYR A 1 220 ? 10.795 16.836 -22.992 1.00 36.66 220 TYR A CA 1
ATOM 1774 C C . TYR A 1 220 ? 11.500 17.930 -22.185 1.00 36.66 220 TYR A C 1
ATOM 1776 O O . TYR A 1 220 ? 12.689 18.175 -22.364 1.00 36.66 220 TYR A O 1
ATOM 1784 N N . ASN A 1 221 ? 10.760 18.610 -21.303 1.00 25.66 221 ASN A N 1
ATOM 1785 C CA . ASN A 1 221 ? 11.274 19.689 -20.452 1.00 25.66 221 ASN A CA 1
ATOM 1786 C C . ASN A 1 221 ? 12.348 19.173 -19.477 1.00 25.66 221 ASN A C 1
ATOM 1788 O O . ASN A 1 221 ? 12.049 18.752 -18.358 1.00 25.66 221 ASN A O 1
ATOM 1792 N N . VAL A 1 222 ? 13.612 19.210 -19.896 1.00 34.09 222 VAL A N 1
ATOM 1793 C CA . VAL A 1 222 ? 14.772 18.830 -19.087 1.00 34.09 222 VAL A CA 1
ATOM 1794 C C . VAL A 1 222 ? 15.861 19.886 -19.262 1.00 34.09 222 VAL A C 1
ATOM 1796 O O . VAL A 1 222 ? 16.352 20.099 -20.366 1.00 34.09 222 VAL A O 1
ATOM 1799 N N . ALA A 1 223 ? 16.279 20.513 -18.161 1.00 25.97 223 ALA A N 1
ATOM 1800 C CA . ALA A 1 223 ? 17.417 21.427 -18.133 1.00 25.97 223 ALA A CA 1
ATOM 1801 C C . ALA A 1 223 ? 18.628 20.746 -17.470 1.00 25.97 223 ALA A C 1
ATOM 1803 O O . ALA A 1 223 ? 18.518 20.171 -16.389 1.00 25.97 223 ALA A O 1
ATOM 1804 N N . CYS A 1 224 ? 19.808 20.825 -18.090 1.00 30.41 224 CYS A N 1
ATOM 1805 C CA . CYS A 1 224 ? 21.068 20.414 -17.468 1.00 30.41 224 CYS A CA 1
ATOM 1806 C C . CYS A 1 224 ? 22.023 21.613 -17.446 1.00 30.41 224 CYS A C 1
ATOM 1808 O O . CYS A 1 224 ? 22.368 22.146 -18.498 1.00 30.41 224 CYS A O 1
ATOM 1810 N N . LEU A 1 225 ? 22.446 22.045 -16.255 1.00 24.77 225 LEU A N 1
ATOM 1811 C CA . LEU A 1 225 ? 23.417 23.129 -16.076 1.00 24.77 225 LEU A CA 1
ATOM 1812 C C . LEU A 1 225 ? 24.838 22.570 -15.888 1.00 24.77 225 LEU A C 1
ATOM 1814 O O . LEU A 1 225 ? 25.042 21.493 -15.334 1.00 24.77 225 LEU A O 1
ATOM 1818 N N . LYS A 1 226 ? 25.802 23.328 -16.418 1.00 30.36 226 LYS A N 1
ATOM 1819 C CA . LYS A 1 226 ? 27.238 23.047 -16.586 1.00 30.36 226 LYS A CA 1
ATOM 1820 C C . LYS A 1 226 ? 27.905 22.197 -15.486 1.00 30.36 226 LYS A C 1
ATOM 1822 O O . LYS A 1 226 ? 28.021 22.614 -14.339 1.00 30.36 226 LYS A O 1
ATOM 1827 N N . GLY A 1 227 ? 28.532 21.099 -15.915 1.00 33.44 227 GLY A N 1
ATOM 1828 C CA . GLY A 1 227 ? 29.845 20.671 -15.405 1.00 33.44 227 GLY A CA 1
ATOM 1829 C C . GLY A 1 227 ? 29.913 19.917 -14.072 1.00 33.44 227 GLY A C 1
ATOM 1830 O O . GLY A 1 227 ? 30.989 19.445 -13.722 1.00 33.44 227 GLY A O 1
ATOM 1831 N N . LYS A 1 228 ? 28.809 19.727 -13.348 1.00 30.44 228 LYS A N 1
ATOM 1832 C CA . LYS A 1 228 ? 28.728 18.789 -12.212 1.00 30.44 228 LYS A CA 1
ATOM 1833 C C . LYS A 1 228 ? 27.533 17.865 -12.394 1.00 30.44 228 LYS A C 1
ATOM 1835 O O . LYS A 1 228 ? 26.576 18.218 -13.078 1.00 30.44 228 LYS A O 1
ATOM 1840 N N . LEU A 1 229 ? 27.609 16.656 -11.831 1.00 34.25 229 LEU A N 1
ATOM 1841 C CA . LEU A 1 229 ? 26.588 15.605 -11.919 1.00 34.25 229 LEU A CA 1
ATOM 1842 C C . LEU A 1 229 ? 25.321 15.966 -11.117 1.00 34.25 229 LEU A C 1
ATOM 1844 O O . LEU A 1 229 ? 24.857 15.207 -10.277 1.00 34.25 229 LEU A O 1
ATOM 1848 N N . GLU A 1 230 ? 24.745 17.132 -11.377 1.00 32.72 230 GLU A N 1
ATOM 1849 C CA . GLU A 1 230 ? 23.450 17.538 -10.864 1.00 32.72 230 GLU A CA 1
ATOM 1850 C C . GLU A 1 230 ? 22.528 17.803 -12.048 1.00 32.72 230 GLU A C 1
ATOM 1852 O O . GLU A 1 230 ? 22.309 18.931 -12.478 1.00 32.72 230 GLU A O 1
ATOM 1857 N N . ALA A 1 231 ? 21.956 16.724 -12.582 1.00 32.88 231 ALA A N 1
ATOM 1858 C CA . ALA A 1 231 ? 20.765 16.843 -13.406 1.00 32.88 231 ALA A CA 1
ATOM 1859 C C . ALA A 1 231 ? 19.651 17.442 -12.531 1.00 32.88 231 ALA A C 1
ATOM 1861 O O . ALA A 1 231 ? 19.176 16.802 -11.584 1.00 32.88 231 ALA A O 1
ATOM 1862 N N . TYR A 1 232 ? 19.270 18.687 -12.799 1.00 31.42 232 TYR A N 1
ATOM 1863 C CA . TYR A 1 232 ? 18.032 19.263 -12.288 1.00 31.42 232 TYR A CA 1
ATOM 1864 C C . TYR A 1 232 ? 16.938 18.997 -13.316 1.00 31.42 232 TYR A C 1
ATOM 1866 O O . TYR A 1 232 ? 16.629 19.814 -14.174 1.00 31.42 232 TYR A O 1
ATOM 1874 N N . LEU A 1 233 ? 16.336 17.815 -13.206 1.00 34.00 233 LEU A N 1
ATOM 1875 C CA . LEU A 1 233 ? 14.998 17.601 -13.735 1.00 34.00 233 LEU A CA 1
ATOM 1876 C C . LEU A 1 233 ? 14.070 18.604 -13.039 1.00 34.00 233 LEU A C 1
ATOM 1878 O O . LEU A 1 233 ? 13.942 18.575 -11.815 1.00 34.00 233 LEU A O 1
ATOM 1882 N N . LEU A 1 234 ? 13.381 19.449 -13.804 1.00 32.56 234 LEU A N 1
ATOM 1883 C CA . LEU A 1 234 ? 12.213 20.217 -13.344 1.00 32.56 234 LEU A CA 1
ATOM 1884 C C . LEU A 1 234 ? 10.987 19.293 -13.158 1.00 32.56 234 LEU A C 1
ATOM 1886 O O . LEU A 1 234 ? 9.850 19.663 -13.424 1.00 32.56 234 LEU A O 1
ATOM 1890 N N . ILE A 1 235 ? 11.227 18.059 -12.706 1.00 31.75 235 ILE A N 1
ATOM 1891 C CA . ILE A 1 235 ? 10.242 17.016 -12.437 1.00 31.75 235 ILE A CA 1
ATOM 1892 C C . ILE A 1 235 ? 10.648 16.356 -11.111 1.00 31.75 235 ILE A C 1
ATOM 1894 O O . ILE A 1 235 ? 11.820 16.046 -10.900 1.00 31.75 235 ILE A O 1
ATOM 1898 N N . ARG A 1 236 ? 9.662 16.229 -10.210 1.00 36.81 236 ARG A N 1
ATOM 1899 C CA . ARG A 1 236 ? 9.706 15.822 -8.787 1.00 36.81 236 ARG A CA 1
ATOM 1900 C C . ARG A 1 236 ? 10.940 15.002 -8.347 1.00 36.81 236 ARG A C 1
ATOM 1902 O O . ARG A 1 236 ? 11.326 14.032 -8.991 1.00 36.81 236 ARG A O 1
ATOM 1909 N N . ARG A 1 237 ? 11.464 15.318 -7.147 1.00 31.73 237 ARG A N 1
ATOM 1910 C CA . ARG A 1 237 ? 12.620 14.685 -6.455 1.00 31.73 237 ARG A CA 1
ATOM 1911 C C . ARG A 1 237 ? 12.724 13.146 -6.573 1.00 31.73 237 ARG A C 1
ATOM 1913 O O . ARG A 1 237 ? 13.843 12.641 -6.604 1.00 31.73 237 ARG A O 1
ATOM 1920 N N . ASN A 1 238 ? 11.608 12.416 -6.671 1.00 33.78 238 ASN A N 1
ATOM 1921 C CA . ASN A 1 238 ? 11.588 10.948 -6.752 1.00 33.78 238 ASN A CA 1
ATOM 1922 C C . ASN A 1 238 ? 12.077 10.371 -8.094 1.00 33.78 238 ASN A C 1
ATOM 1924 O O . ASN A 1 238 ? 12.814 9.385 -8.077 1.00 33.78 238 ASN A O 1
ATOM 1928 N N . LEU A 1 239 ? 11.774 11.001 -9.238 1.00 38.12 239 LEU A N 1
ATOM 1929 C CA . LEU A 1 239 ? 12.232 10.507 -10.549 1.00 38.12 239 LEU A CA 1
ATOM 1930 C C . LEU A 1 239 ? 13.760 10.578 -10.677 1.00 38.12 239 LEU A C 1
ATOM 1932 O O . LEU A 1 239 ? 14.394 9.677 -11.223 1.00 38.12 239 LEU A O 1
ATOM 1936 N N . LYS A 1 240 ? 14.371 11.625 -10.106 1.00 37.41 240 LYS A N 1
ATOM 1937 C CA . LYS A 1 240 ? 15.831 11.801 -10.067 1.00 37.41 240 LYS A CA 1
ATOM 1938 C C . LYS A 1 240 ? 16.519 10.651 -9.323 1.00 37.41 240 LYS A C 1
ATOM 1940 O O . LYS A 1 240 ? 17.519 10.130 -9.809 1.00 37.41 240 LYS A O 1
ATOM 1945 N N . ALA A 1 241 ? 15.982 10.236 -8.175 1.00 36.47 241 ALA A N 1
ATOM 1946 C CA . ALA A 1 241 ? 16.540 9.136 -7.388 1.00 36.47 241 ALA A CA 1
ATOM 1947 C C . ALA A 1 241 ? 16.390 7.782 -8.101 1.00 36.47 241 ALA A C 1
ATOM 1949 O O . ALA A 1 241 ? 17.336 6.997 -8.124 1.00 36.47 241 ALA A O 1
ATOM 1950 N N . GLN A 1 242 ? 15.241 7.531 -8.735 1.00 41.03 242 GLN A N 1
ATOM 1951 C CA . GLN A 1 242 ? 14.981 6.292 -9.476 1.00 41.03 242 GLN A CA 1
ATOM 1952 C C . GLN A 1 242 ? 15.872 6.156 -10.716 1.00 41.03 242 GLN A C 1
ATOM 1954 O O . GLN A 1 242 ? 16.484 5.105 -10.914 1.00 41.03 242 GLN A O 1
ATOM 1959 N N . LEU A 1 243 ? 16.019 7.229 -11.502 1.00 46.06 243 LEU A N 1
ATOM 1960 C CA . LEU A 1 243 ? 16.907 7.249 -12.666 1.00 46.06 243 LEU A CA 1
ATOM 1961 C C . LEU A 1 243 ? 18.368 7.060 -12.249 1.00 46.06 243 LEU A C 1
ATOM 1963 O O . LEU A 1 243 ? 19.058 6.236 -12.838 1.00 46.06 243 LEU A O 1
ATOM 1967 N N . LEU A 1 244 ? 18.831 7.741 -11.193 1.00 45.78 244 LEU A N 1
ATOM 1968 C CA . LEU A 1 244 ? 20.194 7.576 -10.674 1.00 45.78 244 LEU A CA 1
ATOM 1969 C C . LEU A 1 244 ? 20.449 6.167 -10.113 1.00 45.78 244 LEU A C 1
ATOM 1971 O O . LEU A 1 244 ? 21.526 5.619 -10.339 1.00 45.78 244 LEU A O 1
ATOM 1975 N N . CYS A 1 245 ? 19.485 5.559 -9.415 1.00 43.62 245 CYS A N 1
ATOM 1976 C CA . CYS A 1 245 ? 19.599 4.179 -8.928 1.00 43.62 245 CYS A CA 1
ATOM 1977 C C . CYS A 1 245 ? 19.619 3.162 -10.075 1.00 43.62 245 CYS A C 1
ATOM 1979 O O . CYS A 1 245 ? 20.469 2.270 -10.077 1.00 43.62 245 CYS A O 1
ATOM 1981 N N . SER A 1 246 ? 18.727 3.305 -11.062 1.00 50.00 246 SER A N 1
ATOM 1982 C CA . SER A 1 246 ? 18.717 2.465 -12.269 1.00 50.00 246 SER A CA 1
ATOM 1983 C C . SER A 1 246 ? 20.040 2.595 -13.026 1.00 50.00 246 SER A C 1
ATOM 1985 O O . SER A 1 246 ? 20.653 1.597 -13.405 1.00 50.00 246 SER A O 1
ATOM 1987 N N . TRP A 1 247 ? 20.549 3.821 -13.143 1.00 55.66 247 TRP A N 1
ATOM 1988 C CA . TRP A 1 247 ? 21.813 4.118 -13.804 1.00 55.66 247 TRP A CA 1
ATOM 1989 C C . TRP A 1 247 ? 23.015 3.501 -13.077 1.00 55.66 247 TRP A C 1
ATOM 1991 O O . TRP A 1 247 ? 23.774 2.751 -13.688 1.00 55.66 247 TRP A O 1
ATOM 2001 N N . LYS A 1 248 ? 23.137 3.693 -11.755 1.00 52.31 248 LYS A N 1
ATOM 2002 C CA . LYS A 1 248 ? 24.185 3.053 -10.935 1.00 52.31 248 LYS A CA 1
ATOM 2003 C C . LYS A 1 248 ? 24.126 1.527 -11.004 1.00 52.31 248 LYS A C 1
ATOM 2005 O O . LYS A 1 248 ? 25.159 0.876 -11.129 1.00 52.31 248 LYS A O 1
ATOM 2010 N N . LYS A 1 249 ? 22.923 0.941 -10.967 1.00 53.97 249 LYS A N 1
ATOM 2011 C CA . LYS A 1 249 ? 22.732 -0.511 -11.089 1.00 53.97 249 LYS A CA 1
ATOM 2012 C C . LYS A 1 249 ? 23.259 -1.034 -12.427 1.00 53.97 249 LYS A C 1
ATOM 2014 O O . LYS A 1 249 ? 23.917 -2.067 -12.449 1.00 53.97 249 LYS A O 1
ATOM 2019 N N . ARG A 1 250 ? 23.007 -0.318 -13.526 1.00 57.22 250 ARG A N 1
ATOM 2020 C CA . ARG A 1 250 ? 23.440 -0.708 -14.877 1.00 57.22 250 ARG A CA 1
ATOM 2021 C C . ARG A 1 250 ? 24.945 -0.511 -15.094 1.00 57.22 250 ARG A C 1
ATOM 2023 O O . ARG A 1 250 ? 25.564 -1.381 -15.698 1.00 57.22 250 ARG A O 1
ATOM 2030 N N . ILE A 1 251 ? 25.545 0.541 -14.526 1.00 54.31 251 ILE A N 1
ATOM 2031 C CA . ILE A 1 251 ? 27.013 0.697 -14.473 1.00 54.31 251 ILE A CA 1
ATOM 2032 C C . ILE A 1 251 ? 27.635 -0.501 -13.744 1.00 54.31 251 ILE A C 1
ATOM 2034 O O . ILE A 1 251 ? 28.514 -1.164 -14.286 1.00 54.31 251 ILE A O 1
ATOM 2038 N N . ASN A 1 252 ? 27.093 -0.873 -12.582 1.00 54.38 252 ASN A N 1
ATOM 2039 C CA . ASN A 1 252 ? 27.561 -2.041 -11.832 1.00 54.38 252 ASN A CA 1
ATOM 2040 C C . ASN A 1 252 ? 27.367 -3.371 -12.583 1.00 54.38 252 ASN A C 1
ATOM 2042 O O . ASN A 1 252 ? 28.118 -4.310 -12.348 1.00 54.38 252 ASN A O 1
ATOM 2046 N N . MET A 1 253 ? 26.393 -3.476 -13.495 1.00 56.25 253 MET A N 1
ATOM 2047 C CA . MET A 1 253 ? 26.213 -4.657 -14.355 1.00 56.25 253 MET A CA 1
ATOM 2048 C C . MET A 1 253 ? 27.253 -4.754 -15.486 1.00 56.25 253 MET A C 1
ATOM 2050 O O . MET A 1 253 ? 27.425 -5.837 -16.054 1.00 56.25 253 MET A O 1
ATOM 2054 N N . CYS A 1 254 ? 27.935 -3.652 -15.821 1.00 49.16 254 CYS A N 1
ATOM 2055 C CA . CYS A 1 254 ? 29.043 -3.629 -16.785 1.00 49.16 254 CYS A CA 1
ATOM 2056 C C . CYS A 1 254 ? 30.372 -4.080 -16.153 1.00 49.16 254 CYS A C 1
ATOM 2058 O O . CYS A 1 254 ? 31.260 -4.567 -16.858 1.00 49.16 254 CYS A O 1
ATOM 2060 N N . LEU A 1 255 ? 30.499 -3.959 -14.831 1.00 48.88 255 LEU A N 1
ATOM 2061 C CA . LEU A 1 255 ? 31.658 -4.419 -14.071 1.00 48.88 255 LEU A CA 1
ATOM 2062 C C . LEU A 1 255 ? 31.571 -5.944 -13.881 1.00 48.88 255 LEU A C 1
ATOM 2064 O O . LEU A 1 255 ? 30.565 -6.457 -13.386 1.00 48.88 255 LEU A O 1
ATOM 2068 N N . LYS A 1 256 ? 32.604 -6.699 -14.284 1.00 51.94 256 LYS A N 1
ATOM 2069 C CA . LYS A 1 256 ? 32.714 -8.105 -13.861 1.00 51.94 256 LYS A CA 1
ATOM 2070 C C . LYS A 1 256 ? 33.182 -8.124 -12.408 1.00 51.94 256 LYS A C 1
ATOM 2072 O O . LYS A 1 256 ? 34.160 -7.457 -12.087 1.00 51.94 256 LYS A O 1
ATOM 2077 N N . LYS A 1 257 ? 32.478 -8.878 -11.561 1.00 49.59 257 LYS A N 1
ATOM 2078 C CA . LYS A 1 257 ? 33.021 -9.303 -10.266 1.00 49.59 257 LYS A CA 1
ATOM 2079 C C . LYS A 1 257 ? 34.171 -10.278 -10.479 1.00 49.59 257 LYS A C 1
ATOM 2081 O O . LYS A 1 257 ? 34.074 -11.068 -11.449 1.00 49.59 257 LYS A O 1
#

Sequence (257 aa):
MLIEEILKGENEKIEFKENAKTNAYIKTAVAFANGNGGKIVFGVKDNGEIIGVENEFEVMDGIINAISDSCYPMIVPDISLHTLENKTVVIMEIEGGKKKPYYLKSKGMQKGTYIRSGATTRIIEEDYILKELVLEGENKYFDQQICYGESVNDEEIERFCEWLEELARENSETDTKIKKVTKNTLLSWKLLEEKMAEFFRQMLIFYCLARKIGKFHERYNVACLKGKLEAYLLIRRNLKAQLLCSWKKRINMCLKK

Secondary structure (DSSP, 8-state):
--HHHHTT--BTTEEEES-STT-TTHHHHHHHHHTT-EEEEESB-TTS-B---SSHHHHHHHHHHHHHHHEESPP--EEEEEEETTEEEEEEEEPPPSSPPPEEGGGHHHHHBEEEETTEEEE--SHHHHHHHHHHHTT--GGG-EEEEEE--HHHHHHHHHHHHHHHHHT-SS---BPPP-HHHHHHTTSEEEETTEEEEEHHHHHHHHHHH----TTS--EE-TTSS-EE-SS-HHHHHHHHHHHHHHHHHHB--

Foldseek 3Di:
DDVVVLLVAFWQAEAEEQAPVVVPCLLVLLQQQLPQWHKYKYQADRVSDRRADPPQVVRVVVNQVSQQQFKPPRWDWDWDWDADPNGIMIMTTTGHHLQDNMFTPVLPLQQTHWHGDIRDIDTDPDPVVRVCRNCSNVVNHLQLDFPPPDFDDPVNQVVLQVVLQVVLVVPDPDPFDFARCDPVNCVVLSQWDADPNTITGGPLSVVVVCVPPVDDDPPQPWDDDDDDPDGPDPDDPVVVVVSVVSVVVVSVVRTDD